Protein AF-A0A819WJD5-F1 (afdb_monomer)

Foldseek 3Di:
DPPVVPVCVQQVDDLVLVLLLQLLLLVLLLVQLQVLLVCCVVDPPVVSLVQLVVQLVVLVVVCVVDRHSVSSNVSSNSNSNSCNHVLLNVLLVLLVVDDLLCSLLVLLLVLLVVLQVQLVVLVVVVDPVSPLCNLLSVLQSVLLNVLSVVCSVVVPLLVSLLVLLVQLLVLLVQLLVCLPPDPVSNSVSSSSNSNSVSNSVSSVLSVLSSVDDDSNRNSNVSSNVVSVVSVCSSCVSVLPDPVCPPPPSVVSNVSSVVSVVVSVVSVVVSVVVVVVVVVVVVVVVVVVVVVVVVVVVVD

Mean predicted aligned error: 6.93 Å

Solvent-accessible surface area (backbone atoms only — not comparable to full-atom values): 14906 Å² total; per-residue (Å²): 126,82,71,63,83,51,65,36,73,76,66,69,54,49,74,68,57,52,35,48,31,55,18,31,22,27,50,24,17,41,70,27,7,45,63,45,29,55,42,64,78,83,38,59,65,72,57,50,55,50,54,36,52,52,50,42,51,52,48,59,60,52,60,78,72,58,86,49,69,69,55,46,41,50,51,26,26,50,45,12,40,42,51,22,21,51,64,36,32,49,53,43,49,48,59,68,78,36,58,75,84,54,26,39,46,55,49,19,52,56,51,30,51,56,36,44,49,52,29,52,51,18,55,75,68,66,42,74,68,38,49,68,47,26,64,28,26,53,43,16,28,55,41,21,43,51,52,26,45,52,22,54,76,70,70,41,43,49,60,49,28,45,52,22,33,49,45,17,19,53,20,21,43,47,28,41,68,28,63,86,75,35,71,65,61,23,49,55,25,44,27,45,21,38,19,12,48,50,21,20,50,45,39,48,55,34,47,53,55,62,76,38,73,59,75,65,58,28,34,47,50,43,10,47,56,56,19,62,60,27,53,59,60,38,49,44,54,74,74,66,41,80,87,45,65,91,65,55,41,66,60,26,45,53,49,17,50,52,32,56,62,53,40,54,61,44,52,50,53,35,54,54,50,54,52,52,53,53,54,51,51,51,54,51,51,54,50,50,53,51,54,49,55,54,53,64,73,74,110

Structure (mmCIF, N/CA/C/O backbone):
data_AF-A0A819WJD5-F1
#
_entry.id   AF-A0A819WJD5-F1
#
loop_
_atom_site.group_PDB
_atom_site.id
_atom_site.type_symbol
_atom_site.label_atom_id
_atom_site.label_alt_id
_atom_site.label_comp_id
_atom_site.label_asym_id
_atom_site.label_entity_id
_atom_site.label_seq_id
_atom_site.pdbx_PDB_ins_code
_atom_site.Cartn_x
_atom_site.Cartn_y
_atom_site.Cartn_z
_atom_site.occupancy
_atom_site.B_iso_or_equiv
_atom_site.auth_seq_id
_atom_site.auth_comp_id
_atom_site.auth_asym_id
_atom_site.auth_atom_id
_atom_site.pdbx_PDB_model_num
ATOM 1 N N . TYR A 1 1 ? 13.653 -9.953 -12.670 1.00 40.25 1 TYR A N 1
ATOM 2 C CA . TYR A 1 1 ? 13.338 -8.547 -12.965 1.00 40.25 1 TYR A CA 1
ATOM 3 C C . TYR A 1 1 ? 12.913 -8.444 -14.406 1.00 40.25 1 TYR A C 1
ATOM 5 O O . TYR A 1 1 ? 13.509 -9.100 -15.250 1.00 40.25 1 TYR A O 1
ATOM 13 N N . VAL A 1 2 ? 11.822 -7.732 -14.682 1.00 38.91 2 VAL A N 1
ATOM 14 C CA . VAL A 1 2 ? 11.383 -7.525 -16.062 1.00 38.91 2 VAL A CA 1
ATOM 15 C C . VAL A 1 2 ? 12.283 -6.466 -16.649 1.00 38.91 2 VAL A C 1
ATOM 17 O O . VAL A 1 2 ? 12.088 -5.279 -16.432 1.00 38.91 2 VAL A O 1
ATOM 20 N N . LYS A 1 3 ? 13.297 -6.926 -17.369 1.00 40.75 3 LYS A N 1
ATOM 21 C CA . LYS A 1 3 ? 13.944 -6.132 -18.395 1.00 40.75 3 LYS A CA 1
ATOM 22 C C . LYS A 1 3 ? 12.791 -5.634 -19.282 1.00 40.75 3 LYS A C 1
ATOM 24 O O . LYS A 1 3 ? 12.028 -6.458 -19.787 1.00 40.75 3 LYS A O 1
ATOM 29 N N . HIS A 1 4 ? 12.555 -4.324 -19.344 1.00 50.28 4 HIS A N 1
ATOM 30 C CA . HIS A 1 4 ? 11.515 -3.709 -20.176 1.00 50.28 4 HIS A CA 1
A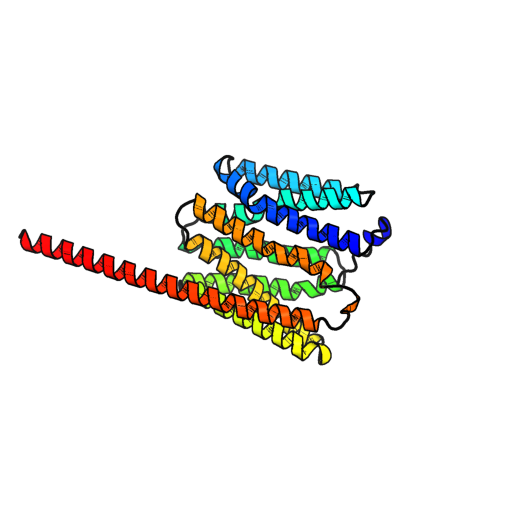TOM 31 C C . HIS A 1 4 ? 11.913 -3.852 -21.664 1.00 50.28 4 HIS A C 1
ATOM 33 O O . HIS A 1 4 ? 12.170 -2.873 -22.355 1.00 50.28 4 HIS A O 1
ATOM 39 N N . THR A 1 5 ? 12.012 -5.098 -22.141 1.00 49.16 5 THR A N 1
ATOM 40 C CA . THR A 1 5 ? 12.620 -5.590 -23.400 1.00 49.16 5 THR A CA 1
ATOM 41 C C . THR A 1 5 ? 11.818 -5.260 -24.656 1.00 49.16 5 THR A C 1
ATOM 43 O O . THR A 1 5 ? 11.874 -5.982 -25.638 1.00 49.16 5 THR A O 1
ATOM 46 N N . GLY A 1 6 ? 10.979 -4.231 -24.598 1.00 54.81 6 GLY A N 1
ATOM 47 C CA . GLY A 1 6 ? 10.255 -3.727 -25.763 1.00 54.81 6 GLY A CA 1
ATOM 48 C C . GLY A 1 6 ? 10.465 -2.229 -25.878 1.00 54.81 6 GLY A C 1
ATOM 49 O O . GLY A 1 6 ? 11.074 -1.751 -26.822 1.00 54.81 6 GLY A O 1
ATOM 50 N N . LEU A 1 7 ? 10.071 -1.487 -24.837 1.00 56.84 7 LEU A N 1
ATOM 51 C CA . LEU A 1 7 ? 10.166 -0.026 -24.830 1.00 56.84 7 LEU A CA 1
ATOM 52 C C . LEU A 1 7 ? 11.617 0.484 -24.886 1.00 56.84 7 LEU A C 1
ATOM 54 O O . LEU A 1 7 ? 11.889 1.460 -25.579 1.00 56.84 7 LEU A O 1
ATOM 58 N N . ASN A 1 8 ? 12.542 -0.167 -24.171 1.00 60.97 8 ASN A N 1
ATOM 59 C CA . ASN A 1 8 ? 13.941 0.268 -24.137 1.00 60.97 8 ASN A CA 1
ATOM 60 C C . ASN A 1 8 ? 14.660 -0.027 -25.463 1.00 60.97 8 ASN A C 1
ATOM 62 O O . ASN A 1 8 ? 15.521 0.754 -25.862 1.00 60.97 8 ASN A O 1
ATOM 66 N N . ASP A 1 9 ? 14.256 -1.092 -26.160 1.00 60.12 9 ASP A N 1
ATOM 67 C CA . ASP A 1 9 ? 14.809 -1.478 -27.459 1.00 60.12 9 ASP A CA 1
ATOM 68 C C . ASP A 1 9 ? 14.223 -0.619 -28.603 1.00 60.12 9 ASP A C 1
ATOM 70 O O . ASP A 1 9 ? 14.958 -0.229 -29.508 1.00 60.12 9 ASP A O 1
ATOM 74 N N . ASP A 1 10 ? 12.943 -0.228 -28.519 1.00 62.19 10 ASP A N 1
ATOM 75 C CA . ASP A 1 10 ? 12.265 0.616 -29.521 1.00 62.19 10 ASP A CA 1
ATOM 76 C C . ASP A 1 10 ? 12.646 2.108 -29.438 1.00 62.19 10 ASP A C 1
ATOM 78 O O . ASP A 1 10 ? 12.684 2.804 -30.454 1.00 62.19 10 ASP A O 1
ATOM 82 N N . LEU A 1 11 ? 12.911 2.629 -28.232 1.00 67.81 11 LEU A N 1
ATOM 83 C CA . LEU A 1 11 ? 13.234 4.048 -27.996 1.00 67.81 11 LEU A CA 1
ATOM 84 C C . LEU A 1 11 ? 14.719 4.304 -27.685 1.00 67.81 11 LEU A C 1
ATOM 86 O O . LEU A 1 11 ? 15.111 5.466 -27.566 1.00 67.81 11 LEU A O 1
ATOM 90 N N . GLY A 1 12 ? 15.542 3.259 -27.537 1.00 71.25 12 GLY A N 1
ATOM 91 C CA . GLY A 1 12 ? 16.961 3.383 -27.178 1.00 71.25 12 GLY A CA 1
ATOM 92 C C . GLY A 1 12 ? 17.194 4.000 -25.793 1.00 71.25 12 GLY A C 1
ATOM 93 O O . GLY A 1 12 ? 18.173 4.717 -25.591 1.00 71.25 12 GLY A O 1
ATOM 94 N N . VAL A 1 13 ? 16.271 3.772 -24.855 1.00 79.19 13 VAL A N 1
ATOM 95 C CA . VAL A 1 13 ? 16.265 4.393 -23.520 1.00 79.19 13 VAL A CA 1
ATOM 96 C C . VAL A 1 13 ? 17.344 3.758 -22.647 1.00 79.19 13 VAL A C 1
ATOM 98 O O . VAL A 1 13 ? 17.423 2.534 -22.521 1.00 79.19 13 VAL A O 1
ATOM 101 N N . SER A 1 14 ? 18.169 4.582 -22.003 1.00 83.19 14 SER A N 1
ATOM 102 C CA . SER A 1 14 ? 19.155 4.089 -21.041 1.00 83.19 14 SER A CA 1
ATOM 103 C C . SER A 1 14 ? 18.485 3.574 -19.762 1.00 83.19 14 SER A C 1
ATOM 105 O O . SER A 1 14 ? 17.446 4.071 -19.333 1.00 83.19 14 SER A O 1
ATOM 107 N N . VAL A 1 15 ? 19.128 2.627 -19.071 1.00 78.94 15 VAL A N 1
ATOM 108 C CA . VAL A 1 15 ? 18.650 2.109 -17.770 1.00 78.94 15 VAL A CA 1
ATOM 109 C C . VAL A 1 15 ? 18.423 3.240 -16.753 1.00 78.94 15 VAL A C 1
ATOM 111 O O . VAL A 1 15 ? 17.490 3.197 -15.955 1.00 78.94 15 VAL A O 1
ATOM 114 N N . ALA A 1 16 ? 19.252 4.287 -16.796 1.00 83.94 16 ALA A N 1
ATOM 115 C CA . ALA A 1 16 ? 19.096 5.451 -15.929 1.00 83.94 16 ALA A CA 1
ATOM 116 C C . ALA A 1 16 ? 17.812 6.237 -16.238 1.00 83.94 16 ALA A C 1
ATOM 118 O O . ALA A 1 16 ? 17.101 6.631 -15.314 1.00 83.94 16 ALA A O 1
ATOM 119 N N . GLU A 1 17 ? 17.505 6.462 -17.514 1.00 86.06 17 GLU A N 1
ATOM 120 C CA . GLU A 1 17 ? 16.293 7.166 -17.945 1.00 86.06 17 GLU A CA 1
ATOM 121 C C . GLU A 1 17 ? 15.026 6.365 -17.640 1.00 86.06 17 GLU A C 1
ATOM 123 O O . GLU A 1 17 ? 14.033 6.953 -17.212 1.00 86.06 17 GLU A O 1
ATOM 128 N N . ASP A 1 18 ? 15.066 5.039 -17.778 1.00 83.88 18 ASP A N 1
ATOM 129 C CA . ASP A 1 18 ? 13.956 4.153 -17.406 1.00 83.88 18 ASP A CA 1
ATOM 130 C C . ASP A 1 18 ? 13.697 4.185 -15.888 1.00 83.88 18 ASP A C 1
ATOM 132 O O . ASP A 1 18 ? 12.567 4.389 -15.435 1.00 83.88 18 ASP A O 1
ATOM 136 N N . ASN A 1 19 ? 14.761 4.131 -15.078 1.00 87.62 19 ASN A N 1
ATOM 137 C CA . ASN A 1 19 ? 14.661 4.298 -13.626 1.00 87.62 19 ASN A CA 1
ATOM 138 C C . ASN A 1 19 ? 14.030 5.648 -13.252 1.00 87.62 19 ASN A C 1
ATOM 140 O O . ASN A 1 19 ? 13.106 5.694 -12.437 1.00 87.62 19 ASN A O 1
ATOM 144 N N . TRP A 1 20 ? 14.457 6.744 -13.888 1.00 90.12 20 TRP A N 1
ATOM 145 C CA . TRP A 1 20 ? 13.837 8.060 -13.700 1.00 90.12 20 TRP A CA 1
ATOM 146 C C . TRP A 1 20 ? 12.372 8.093 -14.141 1.00 90.12 20 TRP A C 1
ATOM 148 O O . TRP A 1 20 ? 11.537 8.664 -13.436 1.00 90.12 20 TRP A O 1
ATOM 158 N N . ALA A 1 21 ? 12.033 7.463 -15.266 1.00 90.62 21 ALA A N 1
ATOM 159 C CA . ALA A 1 21 ? 10.666 7.372 -15.768 1.00 90.62 21 ALA A CA 1
ATOM 160 C C . ALA A 1 21 ? 9.739 6.667 -14.766 1.00 90.62 21 ALA A C 1
ATOM 162 O O . ALA A 1 21 ? 8.612 7.114 -14.542 1.00 90.62 21 ALA A O 1
ATOM 163 N N . VAL A 1 22 ? 10.205 5.597 -14.119 1.00 89.56 22 VAL A N 1
ATOM 164 C CA . VAL A 1 22 ? 9.470 4.918 -13.042 1.00 89.56 22 VAL A CA 1
ATOM 165 C C . VAL A 1 22 ? 9.346 5.824 -11.814 1.00 89.56 22 VAL A C 1
ATOM 167 O O . VAL A 1 22 ? 8.239 6.034 -11.310 1.00 89.56 22 VAL A O 1
ATOM 170 N N . SER A 1 23 ? 10.445 6.424 -11.357 1.00 92.75 23 SER A N 1
ATOM 171 C CA . SER A 1 23 ? 10.472 7.252 -10.146 1.00 92.75 23 SER A CA 1
ATOM 172 C C . SER A 1 23 ? 9.618 8.518 -10.240 1.00 92.75 23 SER A C 1
ATOM 174 O O . SER A 1 23 ? 9.016 8.924 -9.243 1.00 92.75 23 SER A O 1
ATOM 176 N N . LEU A 1 24 ? 9.497 9.122 -11.425 1.00 94.44 24 LEU A N 1
ATOM 177 C CA . LEU A 1 24 ? 8.674 10.317 -11.644 1.00 94.44 24 LEU A CA 1
ATOM 178 C C . LEU A 1 24 ? 7.179 10.075 -11.415 1.00 94.44 24 LEU A C 1
ATOM 18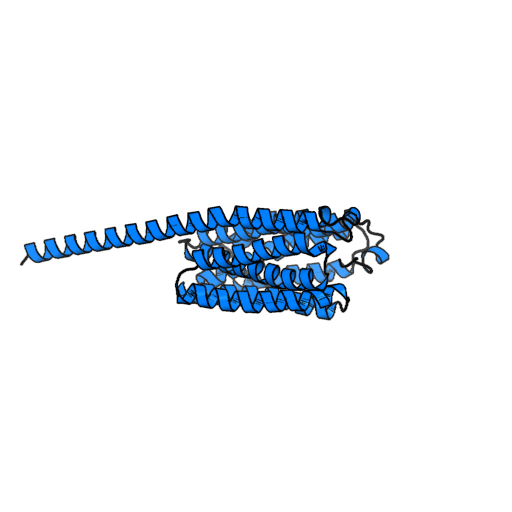0 O O . LEU A 1 24 ? 6.493 10.987 -10.949 1.00 94.44 24 LEU A O 1
ATOM 184 N N . VAL A 1 25 ? 6.675 8.862 -11.669 1.00 94.94 25 VAL A N 1
ATOM 185 C CA . VAL A 1 25 ? 5.281 8.500 -11.347 1.00 94.94 25 VAL A CA 1
ATOM 186 C C . VAL A 1 25 ? 5.056 8.613 -9.838 1.00 94.94 25 VAL A C 1
ATOM 188 O O . VAL A 1 25 ? 4.101 9.242 -9.383 1.00 94.94 25 VAL A O 1
ATOM 191 N N . TYR A 1 26 ? 5.966 8.046 -9.046 1.00 94.50 26 TYR A N 1
ATOM 192 C CA . TYR A 1 26 ? 5.885 8.063 -7.587 1.00 94.50 26 TYR A CA 1
ATOM 193 C C . TYR A 1 26 ? 6.102 9.462 -7.002 1.00 94.50 26 TYR A C 1
ATOM 195 O O . TYR A 1 26 ? 5.437 9.828 -6.033 1.00 94.50 26 TYR A O 1
ATOM 203 N N . LEU A 1 27 ? 6.979 10.266 -7.608 1.00 93.88 27 LEU A N 1
ATOM 204 C CA . LEU A 1 27 ? 7.199 11.654 -7.204 1.00 93.88 27 LEU A CA 1
ATOM 205 C C . LEU A 1 27 ? 5.966 12.526 -7.473 1.00 93.88 27 LEU A C 1
ATOM 207 O O . LEU A 1 27 ? 5.526 13.257 -6.585 1.00 93.88 27 LEU A O 1
ATOM 211 N N . GLY A 1 28 ? 5.373 12.413 -8.666 1.00 94.38 28 GLY A N 1
ATOM 212 C CA . GLY A 1 28 ? 4.114 13.085 -8.993 1.00 94.38 28 GLY A CA 1
ATOM 213 C C . GLY A 1 28 ? 3.006 12.676 -8.023 1.00 94.38 28 GLY A C 1
ATOM 214 O O . GLY A 1 28 ? 2.310 13.529 -7.474 1.00 94.38 28 GLY A O 1
ATOM 215 N N . TYR A 1 29 ? 2.910 11.383 -7.711 1.00 95.69 29 TYR A N 1
ATOM 216 C CA . TYR A 1 29 ? 1.964 10.895 -6.715 1.00 95.69 29 TYR A CA 1
ATOM 217 C C . TYR A 1 29 ? 2.190 11.545 -5.343 1.00 95.69 29 TYR A C 1
ATOM 219 O O . TYR A 1 29 ? 1.246 12.049 -4.738 1.00 95.69 29 TYR A O 1
ATOM 227 N N . LEU A 1 30 ? 3.428 11.544 -4.840 1.00 94.12 30 LEU A N 1
ATOM 228 C CA . LEU A 1 30 ? 3.778 12.084 -3.523 1.00 94.12 30 LEU A CA 1
ATOM 229 C C . LEU A 1 30 ? 3.366 13.557 -3.381 1.00 94.12 30 LEU A C 1
ATOM 231 O O . LEU A 1 30 ? 2.768 13.927 -2.370 1.00 94.12 30 LEU A O 1
ATOM 235 N N . ILE A 1 31 ? 3.648 14.374 -4.399 1.00 94.31 31 ILE A N 1
ATOM 236 C CA . ILE A 1 31 ? 3.332 15.811 -4.408 1.00 94.31 31 ILE A CA 1
ATOM 237 C C . ILE A 1 31 ? 1.816 16.030 -4.448 1.00 94.31 31 ILE A C 1
ATOM 239 O O . ILE A 1 31 ? 1.281 16.858 -3.707 1.00 94.31 31 ILE A O 1
ATOM 243 N N . PHE A 1 32 ? 1.108 15.277 -5.294 1.00 95.50 32 PHE A N 1
ATOM 244 C CA . PHE A 1 32 ? -0.300 15.540 -5.587 1.00 95.50 32 PHE A CA 1
ATOM 245 C C . PHE A 1 32 ? -1.298 14.734 -4.746 1.00 95.50 32 PHE A C 1
ATOM 247 O O . PHE A 1 32 ? -2.491 15.042 -4.776 1.00 95.50 32 PHE A O 1
ATOM 254 N N . ALA A 1 33 ? -0.852 13.769 -3.934 1.00 93.94 33 ALA A N 1
ATOM 255 C CA . ALA A 1 33 ? -1.737 12.939 -3.110 1.00 93.94 33 ALA A CA 1
ATOM 256 C C . ALA A 1 33 ? -2.609 13.783 -2.170 1.00 93.94 33 ALA A C 1
ATOM 258 O O . ALA A 1 33 ? -3.829 13.610 -2.116 1.00 93.94 33 ALA A O 1
ATOM 259 N N . ILE A 1 34 ? -1.999 14.732 -1.453 1.00 94.31 34 ILE A N 1
ATOM 260 C CA . ILE A 1 34 ? -2.700 15.626 -0.523 1.00 94.31 34 ILE A CA 1
ATOM 261 C C . ILE A 1 34 ? -3.645 16.584 -1.262 1.00 94.31 34 ILE A C 1
ATOM 263 O O . ILE A 1 34 ? -4.846 16.524 -0.982 1.00 94.31 34 ILE A O 1
ATOM 267 N N . PRO A 1 35 ? -3.181 17.444 -2.194 1.00 94.31 35 PRO A N 1
ATOM 268 C CA . PRO A 1 35 ? -4.063 18.414 -2.842 1.00 94.31 35 PRO A CA 1
ATOM 269 C C . PRO A 1 35 ? -5.188 17.736 -3.629 1.00 94.31 35 PRO A C 1
ATOM 271 O O . PRO A 1 35 ? -6.338 18.162 -3.529 1.00 94.31 35 PRO A O 1
ATOM 274 N N . SER A 1 36 ? -4.905 16.631 -4.327 1.00 93.44 36 SER A N 1
ATOM 275 C CA . SER A 1 36 ? -5.929 15.909 -5.081 1.00 93.44 36 SER A CA 1
ATOM 276 C C . SER A 1 36 ? -6.991 15.298 -4.164 1.00 93.44 36 SER A C 1
ATOM 278 O O . SER A 1 36 ? -8.181 15.419 -4.442 1.00 93.44 36 SER A O 1
ATOM 280 N N . THR A 1 37 ? -6.613 14.720 -3.018 1.00 92.31 37 THR A N 1
ATOM 281 C CA . THR A 1 37 ? -7.598 14.177 -2.057 1.00 92.31 37 THR A CA 1
ATOM 282 C C . THR A 1 37 ? -8.417 15.280 -1.383 1.00 92.31 37 THR A C 1
ATOM 284 O O . THR A 1 37 ? -9.574 15.071 -1.025 1.00 92.31 37 THR A O 1
ATOM 287 N N . LEU A 1 38 ? -7.846 16.472 -1.190 1.00 91.25 38 LEU A N 1
ATOM 288 C CA . LEU A 1 38 ? -8.571 17.621 -0.641 1.00 91.25 38 LEU A CA 1
ATOM 289 C C . LEU A 1 38 ? -9.652 18.149 -1.586 1.00 91.25 38 LEU A C 1
ATOM 291 O O . LEU A 1 38 ? -10.668 18.657 -1.109 1.00 91.25 38 LEU A O 1
ATOM 295 N N . LEU A 1 39 ? -9.465 17.984 -2.895 1.00 91.94 39 LEU A N 1
ATOM 296 C CA . LEU A 1 39 ? -10.411 18.425 -3.916 1.00 91.94 39 LEU A CA 1
ATOM 297 C C . LEU A 1 39 ? -11.788 17.748 -3.792 1.00 91.94 39 LEU A C 1
ATOM 299 O O . LEU A 1 39 ? -12.796 18.378 -4.101 1.00 91.94 39 LEU A O 1
ATOM 303 N N . LEU A 1 40 ? -11.860 16.539 -3.216 1.00 88.75 40 LEU A N 1
ATOM 304 C CA . LEU A 1 40 ? -13.115 15.837 -2.877 1.00 88.75 40 LEU A CA 1
ATOM 305 C C . LEU A 1 40 ? -14.051 16.611 -1.932 1.00 88.75 40 LEU A C 1
ATOM 307 O O . LEU A 1 40 ? -15.157 16.161 -1.642 1.00 88.75 40 LEU A O 1
ATOM 311 N N . ARG A 1 41 ? -13.601 17.739 -1.379 1.00 86.81 41 ARG A N 1
ATOM 312 C CA . ARG A 1 41 ? -14.436 18.636 -0.571 1.00 86.81 41 ARG A CA 1
ATOM 313 C C . ARG A 1 41 ? -15.183 19.669 -1.399 1.00 86.81 41 ARG A C 1
ATOM 315 O O . ARG A 1 41 ? -16.202 20.160 -0.934 1.00 86.81 41 ARG A O 1
ATOM 322 N N . TYR A 1 42 ? -14.631 20.024 -2.552 1.00 88.81 42 TYR A N 1
ATOM 323 C CA . TYR A 1 42 ? -15.128 21.100 -3.405 1.00 88.81 42 TYR A CA 1
ATOM 324 C C . TYR A 1 42 ? -15.840 20.567 -4.645 1.00 88.81 42 TYR A C 1
ATOM 326 O O . TYR A 1 42 ? -16.627 21.286 -5.247 1.00 88.81 42 TYR A O 1
ATOM 334 N N . VAL A 1 43 ? -15.556 19.322 -5.028 1.00 91.88 43 VAL A N 1
ATOM 335 C CA . VAL A 1 43 ? -16.099 18.681 -6.224 1.00 91.88 43 VAL A CA 1
ATOM 336 C C . VAL A 1 43 ? -16.917 17.466 -5.815 1.00 91.88 43 VAL A C 1
ATOM 338 O O . VAL A 1 43 ? -16.486 16.673 -4.973 1.00 91.88 43 VAL A O 1
ATOM 341 N N . ASP A 1 44 ? -18.079 17.302 -6.443 1.00 91.38 44 ASP A N 1
ATOM 342 C CA . ASP A 1 44 ? -18.914 16.124 -6.248 1.00 91.38 44 ASP A CA 1
ATOM 343 C C . ASP A 1 44 ? -18.147 14.843 -6.560 1.00 91.38 44 ASP A C 1
ATOM 345 O O . ASP A 1 44 ? -17.417 14.740 -7.547 1.00 91.38 44 ASP A O 1
ATOM 349 N N . THR A 1 45 ? -18.355 13.825 -5.728 1.00 90.25 45 THR A N 1
ATOM 350 C CA . THR A 1 45 ? -17.614 12.561 -5.801 1.00 90.25 45 THR A CA 1
ATOM 351 C C . THR A 1 45 ? -17.724 11.890 -7.174 1.00 90.25 45 THR A C 1
ATOM 353 O O . THR A 1 45 ? -16.727 11.388 -7.693 1.00 90.25 45 THR A O 1
ATOM 356 N N . ASN A 1 46 ? -18.913 11.918 -7.784 1.00 90.06 46 ASN A N 1
ATOM 357 C CA . ASN A 1 46 ? -19.152 11.312 -9.095 1.00 90.06 46 ASN A CA 1
ATOM 358 C C . ASN A 1 46 ? -18.320 11.995 -10.189 1.00 90.06 46 ASN A C 1
ATOM 360 O O . ASN A 1 46 ? -17.714 11.320 -11.019 1.00 90.06 46 ASN A O 1
ATOM 364 N N . ILE A 1 47 ? -18.245 13.328 -10.159 1.00 93.06 47 ILE A N 1
ATOM 365 C CA . ILE A 1 47 ? -17.466 14.116 -11.119 1.00 93.06 47 ILE A CA 1
ATOM 366 C C . ILE A 1 47 ? -15.976 13.908 -10.860 1.00 93.06 47 ILE A C 1
ATOM 368 O O . ILE A 1 47 ? -15.226 13.626 -11.789 1.00 93.06 47 ILE A O 1
ATOM 372 N N . TYR A 1 48 ? -15.555 13.975 -9.597 1.00 94.06 48 TYR A N 1
ATOM 373 C CA . TYR A 1 48 ? -14.161 13.820 -9.196 1.00 94.06 48 TYR A CA 1
ATOM 374 C C . TYR A 1 48 ? -13.543 12.514 -9.711 1.00 94.06 48 TYR A C 1
ATOM 376 O O . TYR A 1 48 ? -12.520 12.544 -10.397 1.00 94.06 48 TYR A O 1
ATOM 384 N N . PHE A 1 49 ? -14.172 11.367 -9.430 1.00 94.00 49 PHE A N 1
ATOM 385 C CA . PHE A 1 49 ? -13.633 10.084 -9.888 1.00 94.00 49 PHE A CA 1
ATOM 386 C C . PHE A 1 49 ? -13.716 9.935 -11.406 1.00 94.00 49 PHE A C 1
ATOM 388 O O . PHE A 1 49 ? -12.780 9.408 -12.000 1.00 94.00 49 PHE A O 1
ATOM 395 N N . SER A 1 50 ? -14.770 10.450 -12.045 1.00 94.06 50 SER A N 1
ATOM 396 C CA . SER A 1 50 ? -14.891 10.414 -13.507 1.00 94.06 50 SER A CA 1
ATOM 397 C C . SER A 1 50 ? -13.764 11.193 -14.187 1.00 94.06 50 SER A C 1
ATOM 399 O O . SER A 1 50 ? -13.120 10.672 -15.094 1.00 94.06 50 SER A O 1
ATOM 401 N N . VAL A 1 51 ? -13.465 12.406 -13.711 1.00 94.25 51 VAL A N 1
ATOM 402 C CA . VAL A 1 51 ? -12.379 13.243 -14.247 1.00 94.25 51 VAL A CA 1
ATOM 403 C C . VAL A 1 51 ? -11.025 12.562 -14.067 1.00 94.25 51 VAL A C 1
ATOM 405 O O . VAL A 1 51 ? -10.244 12.512 -15.014 1.00 94.25 51 VAL A O 1
ATOM 408 N N . ILE A 1 52 ? -10.753 11.988 -12.891 1.00 94.12 52 ILE A N 1
ATOM 409 C CA . ILE A 1 52 ? -9.497 11.266 -12.646 1.00 94.12 52 ILE A CA 1
ATOM 410 C C . ILE A 1 52 ? -9.364 10.046 -13.562 1.00 94.12 52 ILE A C 1
ATOM 412 O O . ILE A 1 52 ? -8.298 9.838 -14.136 1.00 94.12 52 ILE A O 1
ATOM 416 N N . MET A 1 53 ? -10.422 9.249 -13.728 1.00 94.00 53 MET A N 1
ATOM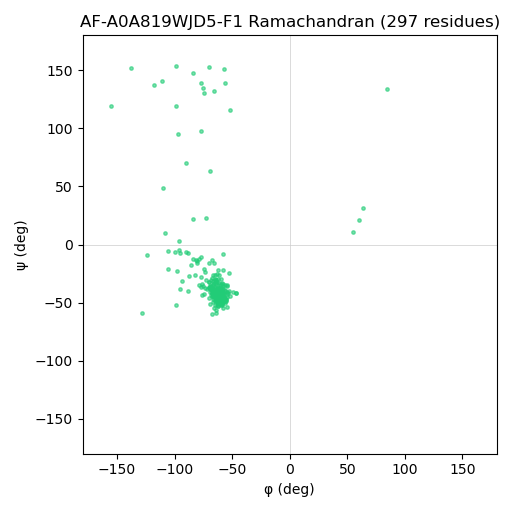 417 C CA . MET A 1 53 ? -10.387 8.065 -14.594 1.00 94.00 53 MET A CA 1
ATOM 418 C C . MET A 1 53 ? -10.206 8.434 -16.069 1.00 94.00 53 MET A C 1
ATOM 420 O O . MET A 1 53 ? -9.411 7.798 -16.758 1.00 94.00 53 MET A O 1
ATOM 424 N N . LEU A 1 54 ? -10.879 9.486 -16.546 1.00 95.25 54 LEU A N 1
ATOM 425 C CA . LEU A 1 54 ? -10.704 9.986 -17.913 1.00 95.25 54 LEU A CA 1
ATOM 426 C C . LEU A 1 54 ? -9.289 10.526 -18.140 1.00 95.25 54 LEU A C 1
ATOM 428 O O . LEU A 1 54 ? -8.666 10.195 -19.146 1.00 95.25 54 LEU A O 1
ATOM 432 N N . ALA A 1 55 ? -8.755 11.307 -17.197 1.00 94.88 55 ALA A N 1
ATOM 433 C CA . ALA A 1 55 ? -7.399 11.840 -17.284 1.00 94.88 55 ALA A CA 1
ATOM 434 C C . ALA A 1 55 ? -6.344 10.722 -17.259 1.00 94.88 55 ALA A C 1
ATOM 436 O O . ALA A 1 55 ? -5.418 10.729 -18.070 1.00 94.88 55 ALA A O 1
ATOM 437 N N . TRP A 1 56 ? -6.514 9.726 -16.383 1.00 94.50 56 TRP A N 1
ATOM 438 C CA . TRP A 1 56 ? -5.648 8.548 -16.334 1.00 94.50 56 TRP A CA 1
ATOM 439 C C . TRP A 1 56 ? -5.685 7.771 -17.656 1.00 94.50 56 TRP A C 1
ATOM 441 O O . TRP A 1 56 ? -4.635 7.461 -18.219 1.00 94.50 56 TRP A O 1
ATOM 451 N N . GLY A 1 57 ? -6.879 7.501 -18.192 1.00 94.25 57 GLY A N 1
ATOM 452 C CA . GLY A 1 57 ? -7.057 6.829 -19.480 1.00 94.25 57 GLY A CA 1
ATOM 453 C C . GLY A 1 57 ? -6.396 7.583 -20.636 1.00 94.25 57 GLY A C 1
ATOM 454 O O . GLY A 1 57 ? -5.637 6.988 -21.401 1.00 94.25 57 GLY A O 1
ATOM 455 N N . LEU A 1 58 ? -6.609 8.899 -20.720 1.00 95.69 58 LEU A N 1
ATOM 456 C CA . LEU A 1 58 ? -6.033 9.746 -21.765 1.00 95.69 58 LEU A CA 1
ATOM 457 C C . LEU A 1 58 ? -4.500 9.741 -21.734 1.00 95.69 58 LEU A C 1
ATOM 459 O O . LEU A 1 58 ? -3.863 9.656 -22.786 1.00 95.69 58 LEU A O 1
ATOM 463 N N . ILE A 1 59 ? -3.900 9.789 -20.542 1.00 95.44 59 ILE A N 1
ATOM 464 C CA . ILE A 1 59 ? -2.441 9.733 -20.395 1.00 95.44 59 ILE A CA 1
ATOM 465 C C . ILE A 1 59 ? -1.900 8.367 -20.821 1.00 95.44 59 ILE A C 1
ATOM 467 O O . ILE A 1 59 ? -0.915 8.331 -21.553 1.00 95.44 59 ILE A O 1
ATOM 471 N N . ASN A 1 60 ? -2.546 7.255 -20.446 1.00 91.44 60 ASN A N 1
ATOM 472 C CA . ASN A 1 60 ? -2.120 5.921 -20.897 1.00 91.44 60 ASN A CA 1
ATOM 473 C C . ASN A 1 60 ? -2.178 5.786 -22.424 1.00 91.44 60 ASN A C 1
ATOM 475 O O . ASN A 1 60 ? -1.237 5.278 -23.024 1.00 91.44 60 ASN A O 1
ATOM 479 N N . VAL A 1 61 ? -3.245 6.277 -23.063 1.00 93.88 61 VAL A N 1
ATOM 480 C CA . VAL A 1 61 ? -3.349 6.282 -24.533 1.00 93.88 61 VAL A CA 1
ATOM 481 C C . VAL A 1 6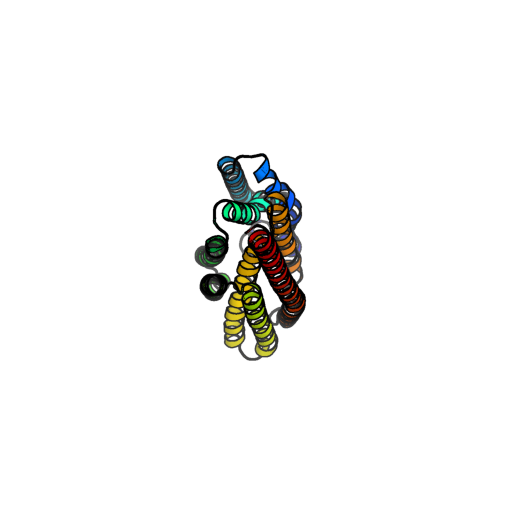1 ? -2.240 7.138 -25.148 1.00 93.88 61 VAL A C 1
ATOM 483 O O . VAL A 1 61 ? -1.595 6.721 -26.107 1.00 93.88 61 VAL A O 1
ATOM 486 N N . SER A 1 62 ? -1.959 8.301 -24.558 1.00 92.69 62 SER A N 1
ATOM 487 C CA . SER A 1 62 ? -0.896 9.205 -25.014 1.00 92.69 62 SER A CA 1
ATOM 488 C C . SER A 1 62 ? 0.500 8.578 -24.926 1.00 92.69 62 SER A C 1
ATOM 490 O O . SER A 1 62 ? 1.356 8.890 -25.753 1.00 92.69 62 SER A O 1
ATOM 492 N N . MET A 1 63 ? 0.737 7.663 -23.976 1.00 87.75 63 MET A N 1
ATOM 493 C CA . MET A 1 63 ? 2.016 6.949 -23.871 1.00 87.75 63 MET A CA 1
ATOM 494 C C . MET A 1 63 ? 2.319 6.075 -25.094 1.00 87.75 63 MET A C 1
ATOM 496 O O . MET A 1 63 ? 3.488 5.873 -25.408 1.00 87.75 63 MET A O 1
ATOM 500 N N . GLY A 1 64 ? 1.301 5.619 -25.831 1.00 86.75 64 GLY A N 1
ATOM 501 C CA . GLY A 1 64 ? 1.494 4.855 -27.070 1.00 86.75 64 GLY A CA 1
ATOM 502 C C . GLY A 1 64 ? 2.102 5.661 -28.226 1.00 86.75 64 GLY A C 1
ATOM 503 O O . GLY A 1 64 ? 2.542 5.075 -29.208 1.00 86.75 64 GLY A O 1
ATOM 504 N N . PHE A 1 65 ? 2.151 6.993 -28.121 1.00 89.25 65 PHE A N 1
ATOM 505 C CA . PHE A 1 65 ? 2.656 7.887 -29.171 1.00 89.25 65 PHE A CA 1
ATOM 506 C C . PHE A 1 65 ? 4.012 8.523 -28.837 1.00 89.25 65 PHE A C 1
ATOM 508 O O . PHE A 1 65 ? 4.450 9.443 -29.532 1.00 89.25 65 PHE A O 1
ATOM 515 N N . ILE A 1 66 ? 4.672 8.066 -27.771 1.00 89.25 66 ILE A N 1
ATOM 516 C CA . ILE A 1 66 ? 5.971 8.587 -27.340 1.00 89.25 66 ILE A CA 1
ATOM 517 C C . ILE A 1 66 ? 7.038 8.259 -28.385 1.00 89.25 66 ILE A C 1
ATOM 519 O O . ILE A 1 66 ? 7.168 7.117 -28.814 1.00 89.25 66 ILE A O 1
ATOM 523 N N . LYS A 1 67 ? 7.837 9.265 -28.754 1.00 86.94 67 LYS A N 1
ATOM 524 C CA . LYS A 1 67 ? 8.989 9.109 -29.661 1.00 86.94 67 LYS A CA 1
ATOM 525 C C . LYS A 1 67 ? 10.304 9.602 -29.064 1.00 86.94 67 LYS A C 1
ATOM 527 O O . LYS A 1 67 ? 11.351 9.414 -29.672 1.00 86.94 67 LYS A O 1
ATOM 532 N N . THR A 1 68 ? 10.263 10.276 -27.914 1.00 88.94 68 THR A N 1
ATOM 533 C CA . THR A 1 68 ? 11.450 10.864 -27.282 1.00 88.94 68 THR A CA 1
ATOM 534 C C . THR A 1 68 ? 11.458 10.648 -25.770 1.00 88.94 68 THR A C 1
ATOM 536 O O . THR A 1 68 ? 10.407 10.580 -25.128 1.00 88.94 68 THR A O 1
ATOM 539 N N . VAL A 1 69 ? 12.653 10.594 -25.175 1.00 87.31 69 VAL A N 1
ATOM 540 C CA . VAL A 1 69 ? 12.821 10.437 -23.719 1.00 87.31 69 VAL A CA 1
ATOM 541 C C . VAL A 1 69 ? 12.147 11.566 -22.920 1.00 87.31 69 VAL A C 1
ATOM 543 O O . VAL A 1 69 ? 11.431 11.261 -21.966 1.00 87.31 69 VAL A O 1
ATOM 546 N N . PRO A 1 70 ? 12.251 12.861 -23.291 1.00 90.88 70 PRO A N 1
ATOM 547 C CA . PRO A 1 70 ? 11.551 13.916 -22.556 1.00 90.88 70 PRO A CA 1
ATOM 548 C C . PRO A 1 70 ? 10.024 13.752 -22.555 1.00 90.88 70 PRO A C 1
ATOM 550 O O . PRO A 1 70 ? 9.381 14.046 -21.548 1.00 90.88 70 PRO A O 1
ATOM 553 N N . GLN A 1 71 ? 9.437 13.243 -23.648 1.00 91.06 71 GLN A N 1
ATOM 554 C CA . GLN A 1 71 ? 8.003 12.930 -23.705 1.00 91.06 71 GLN A CA 1
ATOM 555 C C . GLN A 1 71 ? 7.637 11.806 -22.729 1.00 91.06 71 GLN A C 1
ATOM 557 O O . GLN A 1 71 ? 6.623 11.910 -22.037 1.00 91.06 71 GLN A O 1
ATOM 562 N N . LEU A 1 72 ? 8.478 10.770 -22.627 1.00 90.25 72 LEU A N 1
ATOM 563 C CA . LEU A 1 72 ? 8.308 9.686 -21.658 1.00 90.25 72 LEU A CA 1
ATOM 564 C C . LEU A 1 72 ? 8.321 10.211 -20.220 1.00 90.25 72 LEU A C 1
ATOM 566 O O . LEU A 1 72 ? 7.389 9.943 -19.462 1.00 90.25 72 LEU A O 1
ATOM 570 N N . LEU A 1 73 ? 9.341 10.990 -19.854 1.00 92.56 73 LEU A N 1
ATOM 571 C CA . LEU A 1 73 ? 9.483 11.533 -18.500 1.00 92.56 73 LEU A CA 1
ATOM 572 C C . LEU A 1 73 ? 8.309 12.456 -18.134 1.00 92.56 73 LEU A C 1
ATOM 574 O O . LEU A 1 73 ? 7.737 12.327 -17.049 1.00 92.56 73 LEU A O 1
ATOM 578 N N . ALA A 1 74 ? 7.897 13.335 -19.054 1.00 94.50 74 ALA A N 1
ATOM 579 C CA . ALA A 1 74 ? 6.765 14.235 -18.844 1.00 94.50 74 ALA A CA 1
ATOM 580 C C . ALA A 1 74 ? 5.449 13.467 -18.635 1.00 94.50 74 ALA A C 1
ATOM 582 O O . ALA A 1 74 ? 4.732 13.720 -17.664 1.00 94.50 74 ALA A O 1
ATOM 583 N N . LEU A 1 75 ? 5.140 12.490 -19.496 1.00 94.62 75 LEU A N 1
ATOM 584 C CA . LEU A 1 75 ? 3.911 11.699 -19.379 1.00 94.62 75 LEU A CA 1
ATOM 585 C C . LEU A 1 75 ? 3.899 10.815 -18.129 1.00 94.62 75 LEU A C 1
ATOM 587 O O . LEU A 1 75 ? 2.844 10.638 -17.524 1.00 94.62 75 LEU A O 1
ATOM 591 N N . ARG A 1 76 ? 5.050 10.298 -17.689 1.00 94.50 76 ARG A N 1
ATOM 592 C CA . ARG A 1 76 ? 5.167 9.532 -16.437 1.00 94.50 76 ARG A CA 1
ATOM 593 C C . ARG A 1 76 ? 4.915 10.396 -15.205 1.00 94.50 76 ARG A C 1
ATOM 595 O O . ARG A 1 76 ? 4.197 9.974 -14.300 1.00 94.50 76 ARG A O 1
ATOM 602 N N . PHE A 1 77 ? 5.426 11.623 -15.185 1.00 95.62 77 PHE A N 1
ATOM 603 C CA . PHE A 1 77 ? 5.113 12.568 -14.113 1.00 95.62 77 PHE A CA 1
ATOM 604 C C . PHE A 1 77 ? 3.620 12.935 -14.087 1.00 95.62 77 PHE A C 1
ATOM 606 O O . PHE A 1 77 ? 2.987 12.897 -13.029 1.00 95.62 77 PHE A O 1
ATOM 613 N N . LEU A 1 78 ? 3.031 13.225 -15.253 1.00 95.38 78 LEU A N 1
ATOM 614 C CA . LEU A 1 78 ? 1.596 13.514 -15.384 1.00 95.38 78 LEU A CA 1
ATOM 615 C C . LEU A 1 78 ? 0.724 12.318 -14.983 1.00 95.38 78 LEU A C 1
ATOM 617 O O . LEU A 1 78 ? -0.327 12.494 -14.361 1.00 95.38 78 LEU A O 1
ATOM 621 N N . LEU A 1 79 ? 1.166 11.096 -15.282 1.00 95.06 79 LEU A N 1
ATOM 622 C CA . LEU A 1 79 ? 0.510 9.880 -14.813 1.00 95.06 79 LEU A CA 1
ATOM 623 C C . LEU A 1 79 ? 0.475 9.849 -13.282 1.00 95.06 79 LEU A C 1
ATOM 625 O O . LEU A 1 79 ? -0.589 9.665 -12.700 1.00 95.06 79 LEU A O 1
ATOM 629 N N . GLY A 1 80 ? 1.612 10.104 -12.629 1.00 93.94 80 GLY A N 1
ATOM 630 C CA . GLY A 1 80 ? 1.701 10.202 -11.172 1.00 93.94 80 GLY A CA 1
ATOM 631 C C . GLY A 1 80 ? 0.749 11.242 -10.582 1.00 93.94 80 GLY A C 1
ATOM 632 O O . GLY A 1 80 ? 0.027 10.954 -9.630 1.00 93.94 80 GLY A O 1
ATOM 633 N N . MET A 1 81 ? 0.704 12.432 -11.184 1.00 93.94 81 MET A N 1
ATOM 634 C CA . MET A 1 81 ? -0.185 13.528 -10.788 1.00 93.94 81 MET A CA 1
ATOM 635 C C . MET A 1 81 ? -1.668 13.143 -10.881 1.00 93.94 81 MET A C 1
ATOM 637 O O . MET A 1 81 ? -2.435 13.402 -9.952 1.00 93.94 81 MET A O 1
ATOM 641 N N . THR A 1 82 ? -2.081 12.527 -11.989 1.00 91.81 82 THR A N 1
ATOM 642 C CA . THR A 1 82 ? -3.495 12.211 -12.245 1.00 91.81 82 THR A CA 1
ATOM 643 C C . THR A 1 82 ? -4.013 11.085 -11.364 1.00 91.81 82 THR A C 1
ATOM 645 O O . THR A 1 82 ? -5.124 11.180 -10.847 1.00 91.81 82 THR A O 1
ATOM 648 N N . ILE A 1 83 ? -3.206 10.056 -11.105 1.00 91.31 83 ILE A N 1
ATOM 649 C CA . ILE A 1 83 ? -3.629 8.922 -10.270 1.00 91.31 83 ILE A CA 1
ATOM 650 C C . ILE A 1 83 ? -3.523 9.203 -8.762 1.00 91.31 83 ILE A C 1
ATOM 652 O O . ILE A 1 83 ? -4.098 8.459 -7.964 1.00 91.31 83 ILE A O 1
ATOM 656 N N . ALA A 1 84 ? -2.828 10.276 -8.356 1.00 92.69 84 ALA A N 1
ATOM 657 C CA . ALA A 1 84 ? -2.491 10.573 -6.959 1.00 92.69 84 ALA A CA 1
ATOM 658 C C . ALA A 1 84 ? -3.701 10.612 -6.013 1.00 92.69 84 ALA A C 1
ATOM 660 O O . ALA A 1 84 ? -3.612 10.214 -4.851 1.00 92.69 84 ALA A O 1
ATOM 661 N N . GLY A 1 85 ? -4.837 11.108 -6.509 1.00 90.56 85 GLY A N 1
ATOM 662 C CA . GLY A 1 85 ? -6.067 11.263 -5.736 1.00 90.56 85 GLY A CA 1
ATOM 663 C C . GLY A 1 85 ? -6.948 10.022 -5.681 1.00 90.56 85 GLY A C 1
ATOM 664 O O . GLY A 1 85 ? -7.795 9.924 -4.796 1.00 90.56 85 GLY A O 1
ATOM 665 N N . PHE A 1 86 ? -6.760 9.056 -6.585 1.00 93.44 86 PHE A N 1
ATOM 666 C CA . PHE A 1 86 ? -7.694 7.941 -6.731 1.00 93.44 86 PHE A CA 1
ATOM 667 C C . PHE A 1 86 ? -7.741 7.072 -5.475 1.00 93.44 86 PHE A C 1
ATOM 669 O O . PHE A 1 86 ? -8.788 6.939 -4.843 1.00 93.44 86 PHE A O 1
ATOM 676 N N . PHE A 1 87 ? -6.598 6.513 -5.075 1.00 91.69 87 PHE A N 1
ATOM 677 C CA . PHE A 1 87 ? -6.530 5.618 -3.925 1.00 91.69 87 PHE A CA 1
ATOM 678 C C . PHE A 1 87 ? -6.901 6.317 -2.600 1.00 91.69 87 PHE A C 1
ATOM 680 O O . PHE A 1 87 ? -7.848 5.873 -1.946 1.00 91.69 87 PHE A O 1
ATOM 687 N N . PRO A 1 88 ? -6.248 7.423 -2.182 1.00 92.94 88 PRO A N 1
ATOM 688 C CA . PRO A 1 88 ? -6.595 8.105 -0.934 1.00 92.94 88 PRO A CA 1
ATOM 689 C C . PRO A 1 88 ? -8.003 8.710 -0.968 1.00 92.94 88 PRO A C 1
ATOM 691 O O . PRO A 1 88 ? -8.681 8.739 0.066 1.00 92.94 88 PRO A O 1
ATOM 694 N N . GLY A 1 89 ? -8.474 9.129 -2.144 1.00 92.81 89 GLY A N 1
ATOM 695 C CA . GLY A 1 89 ? -9.835 9.593 -2.362 1.00 92.81 89 GLY A CA 1
ATOM 696 C C . GLY A 1 89 ? -10.869 8.493 -2.155 1.00 92.81 89 GLY A C 1
ATOM 697 O O . GLY A 1 89 ? -11.826 8.697 -1.411 1.00 92.81 89 GLY A O 1
ATOM 698 N N . MET A 1 90 ? -10.644 7.298 -2.708 1.00 92.56 90 MET A N 1
ATOM 699 C CA . MET A 1 90 ? -11.515 6.134 -2.507 1.00 92.56 90 MET A CA 1
ATOM 700 C C . MET A 1 90 ? -11.573 5.709 -1.042 1.00 92.56 90 MET A C 1
ATOM 702 O O . MET A 1 90 ? -12.660 5.514 -0.501 1.00 92.56 90 MET A O 1
ATOM 706 N N . ILE A 1 91 ? -10.434 5.633 -0.351 1.00 91.94 91 ILE A N 1
ATOM 707 C CA . ILE A 1 91 ? -10.411 5.321 1.086 1.00 91.94 91 ILE A CA 1
ATOM 708 C C . ILE A 1 91 ? -11.189 6.368 1.889 1.00 91.94 91 ILE A C 1
ATOM 710 O O . ILE A 1 91 ? -11.972 6.029 2.782 1.00 91.94 91 ILE A O 1
ATOM 714 N N . THR A 1 92 ? -10.996 7.644 1.565 1.00 91.00 92 THR A N 1
ATOM 715 C CA . THR A 1 92 ? -11.694 8.764 2.200 1.00 91.00 92 THR A CA 1
ATOM 716 C C . THR A 1 92 ? -13.201 8.699 1.960 1.00 91.00 92 THR A C 1
ATOM 718 O O . THR A 1 92 ? -13.967 8.882 2.907 1.00 91.00 92 THR A O 1
ATOM 721 N N . TYR A 1 93 ? -13.621 8.389 0.734 1.00 91.12 93 TYR A N 1
ATOM 722 C CA . TYR A 1 93 ? -15.017 8.224 0.336 1.00 91.12 93 TYR A CA 1
ATOM 723 C C . TYR A 1 93 ? -15.677 7.027 1.035 1.00 91.12 93 TYR A C 1
ATOM 725 O O . TYR A 1 93 ? -16.675 7.196 1.734 1.00 91.12 93 TYR A O 1
ATOM 733 N N . LEU A 1 94 ? -15.066 5.838 0.979 1.00 91.06 94 LEU A N 1
ATOM 734 C CA . LEU A 1 94 ? -15.550 4.640 1.680 1.00 91.06 94 LEU A CA 1
ATOM 735 C C . LEU A 1 94 ? -15.657 4.875 3.191 1.00 91.06 94 LEU A C 1
ATOM 737 O O . LEU A 1 94 ? -16.586 4.407 3.851 1.00 91.06 94 LEU A O 1
ATOM 741 N N . SER A 1 95 ? -14.737 5.659 3.749 1.00 87.25 95 SER A N 1
ATOM 742 C CA . SER A 1 95 ? -14.776 6.035 5.160 1.00 87.25 95 SER A CA 1
ATOM 743 C C . SER A 1 95 ? -15.910 6.994 5.524 1.00 87.25 95 SER A C 1
ATOM 745 O O . SER A 1 95 ? -16.181 7.180 6.711 1.00 87.25 95 SER A O 1
ATOM 747 N N . GLN A 1 96 ? -16.531 7.650 4.549 1.00 85.44 96 GLN A N 1
ATOM 748 C CA . GLN A 1 96 ? -17.685 8.528 4.746 1.00 85.44 96 GLN A CA 1
ATOM 749 C C . GLN A 1 96 ? -18.999 7.783 4.507 1.00 85.44 96 GLN A C 1
ATOM 751 O O . GLN A 1 96 ? -19.941 7.989 5.264 1.00 85.44 96 GLN A O 1
ATOM 756 N N . CYS A 1 97 ? -19.042 6.891 3.516 1.00 87.62 97 CYS A N 1
ATOM 757 C CA . CYS A 1 97 ? -20.246 6.141 3.158 1.00 87.62 97 CYS A CA 1
ATOM 758 C C . CYS A 1 97 ? -20.558 4.984 4.111 1.00 87.62 97 CYS A C 1
ATOM 760 O O . CYS A 1 97 ? -21.721 4.616 4.250 1.00 87.62 97 CYS A O 1
ATOM 762 N N . TYR A 1 98 ? -19.543 4.403 4.767 1.00 88.31 98 TYR A N 1
ATOM 763 C CA . TYR A 1 98 ? -19.731 3.209 5.592 1.00 88.31 98 TYR A CA 1
ATOM 764 C C . TYR A 1 98 ? -19.559 3.450 7.104 1.00 88.31 98 TYR A C 1
ATOM 766 O O . TYR A 1 98 ? -18.608 4.129 7.542 1.00 88.31 98 TYR A O 1
ATOM 774 N N . PRO A 1 99 ? -20.415 2.811 7.934 1.00 84.94 99 PRO A N 1
ATOM 775 C CA . PRO A 1 99 ? -20.242 2.760 9.381 1.00 84.94 99 PRO A CA 1
ATOM 776 C C . PRO A 1 99 ? -18.890 2.160 9.768 1.00 84.94 99 PRO A C 1
ATOM 778 O O . PRO A 1 99 ? -18.360 1.289 9.078 1.00 84.94 99 PRO A O 1
ATOM 781 N N . VAL A 1 100 ? -18.353 2.575 10.918 1.00 78.50 100 VAL A N 1
ATOM 782 C CA . VAL A 1 100 ? -17.023 2.163 11.405 1.00 78.50 100 VAL A CA 1
ATOM 783 C C . VAL A 1 100 ? -16.852 0.638 11.441 1.00 78.50 100 VAL A C 1
ATOM 785 O O . VAL A 1 100 ? -15.807 0.147 11.027 1.00 78.50 100 VAL A O 1
ATOM 788 N N . LYS A 1 101 ? -17.888 -0.110 11.850 1.00 79.25 101 LYS A N 1
ATOM 789 C CA . LYS A 1 101 ? -17.862 -1.583 11.899 1.00 79.25 101 LYS A CA 1
ATOM 790 C C . LYS A 1 101 ? -17.683 -2.240 10.524 1.00 79.25 101 LYS A C 1
ATOM 792 O O . LYS A 1 101 ? -17.083 -3.297 10.438 1.00 79.25 101 LYS A O 1
ATOM 797 N N . GLN A 1 102 ? -18.195 -1.636 9.452 1.00 85.44 102 GLN A N 1
ATOM 798 C CA . GLN A 1 102 ? -18.122 -2.208 8.098 1.00 85.44 102 GLN A CA 1
ATOM 799 C C . GLN A 1 102 ? -16.965 -1.624 7.276 1.00 85.44 102 GLN A C 1
ATOM 801 O O . GLN A 1 102 ? -16.490 -2.249 6.329 1.00 85.44 102 GLN A O 1
ATOM 806 N N . ARG A 1 103 ? -16.493 -0.428 7.644 1.00 86.81 103 ARG A N 1
ATOM 807 C CA . ARG A 1 103 ? -15.482 0.345 6.916 1.00 86.81 103 ARG A CA 1
ATOM 808 C C . ARG A 1 103 ? -14.199 -0.434 6.647 1.00 86.81 103 ARG A C 1
ATOM 810 O O . ARG A 1 103 ? -13.711 -0.398 5.523 1.00 86.81 103 ARG A O 1
ATOM 817 N N . THR A 1 104 ? -13.672 -1.143 7.645 1.00 86.88 104 THR A N 1
ATOM 818 C CA . THR A 1 104 ? -12.418 -1.899 7.508 1.00 86.88 104 THR A CA 1
ATOM 819 C C . THR A 1 104 ? -12.515 -2.964 6.423 1.00 86.88 104 THR A C 1
ATOM 821 O O . THR A 1 104 ? -11.647 -3.023 5.559 1.00 86.88 104 THR A O 1
ATOM 824 N N . ILE A 1 105 ? -13.591 -3.754 6.411 1.00 88.38 105 ILE A N 1
ATOM 825 C CA . ILE A 1 105 ? -13.788 -4.806 5.406 1.00 88.38 105 ILE A CA 1
ATOM 826 C C . ILE A 1 105 ? -13.959 -4.192 4.011 1.00 88.38 105 ILE A C 1
ATOM 828 O O . ILE A 1 105 ? -13.370 -4.683 3.055 1.00 88.38 105 ILE A O 1
ATOM 832 N N . ARG A 1 106 ? -14.701 -3.084 3.873 1.00 91.12 106 ARG A N 1
ATOM 833 C CA . ARG A 1 106 ? -14.878 -2.405 2.572 1.00 91.12 106 ARG A CA 1
ATOM 834 C C . ARG A 1 106 ? -13.560 -1.857 2.020 1.00 91.12 106 ARG A C 1
ATOM 836 O O . ARG A 1 106 ? -13.278 -2.036 0.839 1.00 91.12 106 ARG A O 1
ATOM 843 N N . ILE A 1 107 ? -12.743 -1.241 2.875 1.00 91.56 107 ILE A N 1
ATOM 844 C CA . ILE A 1 107 ? -11.393 -0.778 2.518 1.00 91.56 107 ILE A CA 1
ATOM 845 C C . ILE A 1 107 ? -10.502 -1.961 2.121 1.00 91.56 107 ILE A C 1
ATOM 847 O O . ILE A 1 107 ? -9.788 -1.877 1.126 1.00 91.56 107 ILE A O 1
ATOM 851 N N . ALA A 1 108 ? -10.569 -3.070 2.859 1.00 90.81 108 ALA A N 1
ATOM 852 C CA . ALA A 1 108 ? -9.785 -4.264 2.570 1.00 90.81 108 ALA A CA 1
ATOM 853 C C . ALA A 1 108 ? -10.166 -4.906 1.234 1.00 90.81 108 ALA A C 1
ATOM 855 O O . ALA A 1 108 ? -9.281 -5.262 0.467 1.00 90.81 108 ALA A O 1
ATOM 856 N N . VAL A 1 109 ? -11.462 -4.998 0.920 1.00 93.12 109 VAL A N 1
ATOM 857 C CA . VAL A 1 109 ? -11.948 -5.500 -0.376 1.00 93.12 109 VAL A CA 1
ATOM 858 C C . VAL A 1 109 ? -11.483 -4.598 -1.520 1.00 93.12 109 VAL A C 1
ATOM 860 O O . VAL A 1 109 ? -11.000 -5.099 -2.531 1.00 93.12 109 VAL A O 1
ATOM 863 N N . PHE A 1 110 ? -11.560 -3.273 -1.354 1.00 93.88 110 PHE A N 1
ATOM 864 C CA . PHE A 1 110 ? -11.029 -2.327 -2.339 1.00 93.88 110 PHE A CA 1
ATOM 865 C C . PHE A 1 110 ? -9.518 -2.505 -2.549 1.00 93.88 110 PHE A C 1
ATOM 867 O O . PHE A 1 110 ? -9.047 -2.557 -3.684 1.00 93.88 110 PHE A O 1
ATOM 874 N N . TYR A 1 111 ? -8.754 -2.657 -1.466 1.00 92.12 111 TYR A N 1
ATOM 875 C CA . TYR A 1 111 ? -7.314 -2.891 -1.550 1.00 92.12 111 TYR A CA 1
ATOM 876 C C . TYR A 1 111 ? -6.978 -4.230 -2.217 1.00 92.12 111 TYR A C 1
ATOM 878 O O . TYR A 1 111 ? -6.110 -4.294 -3.085 1.00 92.12 111 TYR A O 1
ATOM 886 N N . ALA A 1 112 ? -7.707 -5.287 -1.859 1.00 92.81 112 ALA A N 1
ATOM 887 C CA . ALA A 1 112 ? -7.576 -6.623 -2.426 1.00 92.81 112 ALA A CA 1
ATOM 888 C C . ALA A 1 112 ? -7.838 -6.643 -3.939 1.00 92.81 112 ALA A C 1
ATOM 890 O O . ALA A 1 112 ? -7.101 -7.300 -4.671 1.00 92.81 112 ALA A O 1
ATOM 891 N N . ALA A 1 113 ? -8.813 -5.866 -4.425 1.00 92.69 113 ALA A N 1
ATOM 892 C CA . ALA A 1 113 ? -9.045 -5.700 -5.860 1.00 92.69 113 ALA A CA 1
ATOM 893 C C . ALA A 1 113 ? -7.807 -5.131 -6.580 1.00 92.69 113 ALA A C 1
ATOM 895 O O . ALA A 1 113 ? -7.445 -5.610 -7.653 1.00 92.69 113 ALA A O 1
ATOM 896 N N . GLY A 1 114 ? -7.103 -4.176 -5.961 1.00 90.38 114 GLY A N 1
ATOM 897 C CA . GLY A 1 114 ? -5.833 -3.654 -6.478 1.00 90.38 114 GLY A CA 1
ATOM 898 C C . GLY A 1 114 ? -4.716 -4.705 -6.517 1.00 90.38 114 GLY A C 1
ATOM 899 O O . GLY A 1 114 ? -3.976 -4.780 -7.494 1.00 90.38 114 GLY A O 1
ATOM 900 N N . ILE A 1 115 ? -4.626 -5.561 -5.494 1.00 91.06 115 ILE A N 1
ATOM 901 C CA . ILE A 1 115 ? -3.653 -6.667 -5.447 1.00 91.06 115 ILE A CA 1
ATOM 902 C C . ILE A 1 115 ? -3.930 -7.683 -6.567 1.00 91.06 115 ILE A C 1
ATOM 904 O O . ILE A 1 115 ? -3.014 -8.062 -7.296 1.00 91.06 115 ILE A O 1
ATOM 908 N N . ILE A 1 116 ? -5.191 -8.096 -6.739 1.00 89.94 116 ILE A N 1
ATOM 909 C CA . ILE A 1 116 ? -5.597 -9.032 -7.800 1.00 89.94 116 ILE A CA 1
ATOM 910 C C . ILE A 1 116 ? -5.355 -8.425 -9.184 1.00 89.94 116 ILE A C 1
ATOM 912 O O . ILE A 1 116 ? -4.901 -9.129 -10.084 1.00 89.94 116 ILE A O 1
ATOM 916 N N . SER A 1 117 ? -5.599 -7.123 -9.362 1.00 88.44 117 SER A N 1
ATOM 917 C CA . SER A 1 117 ? -5.283 -6.436 -10.618 1.00 88.44 117 SER A CA 1
ATOM 918 C C . SER A 1 117 ? -3.807 -6.587 -10.999 1.00 88.44 117 SER A C 1
ATOM 920 O O . SER A 1 117 ? -3.508 -6.718 -12.184 1.00 88.44 117 SER A O 1
ATOM 922 N N . GLY A 1 118 ? -2.893 -6.612 -10.022 1.00 83.38 118 GLY A N 1
ATOM 923 C CA . GLY A 1 118 ? -1.472 -6.892 -10.251 1.00 83.38 118 GLY A CA 1
ATOM 924 C C . GLY A 1 118 ? -1.223 -8.312 -10.767 1.00 83.38 118 GLY A C 1
ATOM 925 O O . GLY A 1 118 ? -0.488 -8.494 -11.735 1.00 83.38 118 GLY A O 1
ATOM 926 N N . ALA A 1 119 ? -1.901 -9.309 -10.191 1.00 85.19 119 ALA A N 1
ATOM 927 C CA . ALA A 1 119 ? -1.835 -10.691 -10.667 1.00 85.19 119 ALA A CA 1
ATOM 928 C C . ALA A 1 119 ? -2.352 -10.834 -12.110 1.00 85.19 119 ALA A C 1
ATOM 930 O O . ALA A 1 119 ? -1.700 -11.468 -12.936 1.00 85.19 119 ALA A O 1
ATOM 931 N N . ILE A 1 120 ? -3.488 -10.206 -12.434 1.00 85.94 120 ILE A N 1
ATOM 932 C CA . ILE A 1 120 ? -4.058 -10.220 -13.792 1.00 85.94 120 ILE A CA 1
ATOM 933 C C . ILE A 1 120 ? -3.118 -9.520 -14.779 1.00 85.94 120 ILE A C 1
ATOM 935 O O . ILE A 1 120 ? -2.870 -10.044 -15.863 1.00 85.94 120 ILE A O 1
ATOM 939 N N . GLY A 1 121 ? -2.545 -8.374 -14.399 1.00 78.88 121 GLY A N 1
ATOM 940 C CA . GLY A 1 121 ? -1.549 -7.678 -15.216 1.00 78.88 121 GLY A CA 1
ATOM 941 C C . GLY A 1 121 ? -0.352 -8.568 -15.554 1.00 78.88 121 GLY A C 1
ATOM 942 O O . GLY A 1 121 ? 0.105 -8.579 -16.697 1.00 78.88 121 GLY A O 1
ATOM 943 N N . GLY A 1 122 ? 0.100 -9.384 -14.598 1.00 77.19 122 GLY A N 1
ATOM 944 C CA . GLY A 1 122 ? 1.182 -10.334 -14.831 1.00 77.19 122 GLY A CA 1
ATOM 945 C C . GLY A 1 122 ? 0.847 -11.423 -15.858 1.00 77.19 122 GLY A C 1
ATOM 946 O O . GLY A 1 122 ? 1.715 -11.812 -16.639 1.00 77.19 122 GLY A O 1
ATOM 947 N N . ILE A 1 123 ? -0.416 -11.864 -15.911 1.00 81.25 123 ILE A N 1
ATOM 948 C CA . ILE A 1 123 ? -0.912 -12.814 -16.922 1.00 81.25 123 ILE A CA 1
ATOM 949 C C . ILE A 1 123 ? -0.896 -12.174 -18.315 1.00 81.25 123 ILE A C 1
ATOM 951 O O . ILE A 1 123 ? -0.422 -12.792 -19.264 1.00 81.25 123 ILE A O 1
ATOM 955 N N . LEU A 1 124 ? -1.376 -10.931 -18.434 1.00 76.50 124 LEU A N 1
ATOM 956 C CA . LEU A 1 124 ? -1.518 -10.232 -19.718 1.00 76.50 124 LEU A CA 1
ATOM 957 C C . LEU A 1 124 ? -0.179 -9.955 -20.409 1.00 76.50 124 LEU A C 1
ATOM 959 O O . LEU A 1 124 ? -0.091 -10.032 -21.629 1.00 76.50 124 LEU A O 1
ATOM 963 N N . VAL A 1 125 ? 0.867 -9.644 -19.640 1.00 74.12 125 VAL A N 1
ATOM 964 C CA . VAL A 1 125 ? 2.213 -9.399 -20.185 1.00 74.12 125 VAL A CA 1
ATOM 965 C C . VAL A 1 125 ? 2.890 -10.709 -20.615 1.00 74.12 125 VAL A C 1
ATOM 967 O O . VAL A 1 125 ? 3.787 -10.686 -21.453 1.00 74.12 125 VAL A O 1
ATOM 970 N N . SER A 1 126 ? 2.458 -11.865 -20.090 1.00 64.56 126 SER A N 1
ATOM 971 C CA . SER A 1 126 ? 2.935 -13.223 -20.430 1.00 64.56 126 SER A CA 1
ATOM 972 C C . SER A 1 126 ? 4.449 -13.478 -20.300 1.00 64.56 126 SER A C 1
ATOM 974 O O . SER A 1 126 ? 4.948 -14.532 -20.684 1.00 64.56 126 SER A O 1
ATOM 976 N N . ALA A 1 127 ? 5.199 -12.554 -19.697 1.00 69.69 127 ALA A N 1
ATOM 977 C CA . ALA A 1 127 ? 6.613 -12.740 -19.400 1.00 69.69 127 ALA A CA 1
ATOM 978 C C . ALA A 1 127 ? 6.793 -13.681 -18.197 1.00 69.69 127 ALA A C 1
ATOM 980 O O . ALA A 1 127 ? 6.169 -13.483 -17.153 1.00 69.69 127 ALA A O 1
ATOM 981 N N . GLN A 1 128 ? 7.709 -14.651 -18.295 1.00 70.19 128 GLN A N 1
ATOM 982 C CA . GLN A 1 128 ? 7.966 -15.650 -17.243 1.00 70.19 128 GLN A CA 1
ATOM 983 C C . GLN A 1 128 ? 8.148 -15.019 -15.849 1.00 70.19 128 GLN A C 1
ATOM 985 O O . GLN A 1 128 ? 7.607 -15.509 -14.859 1.00 70.19 128 GL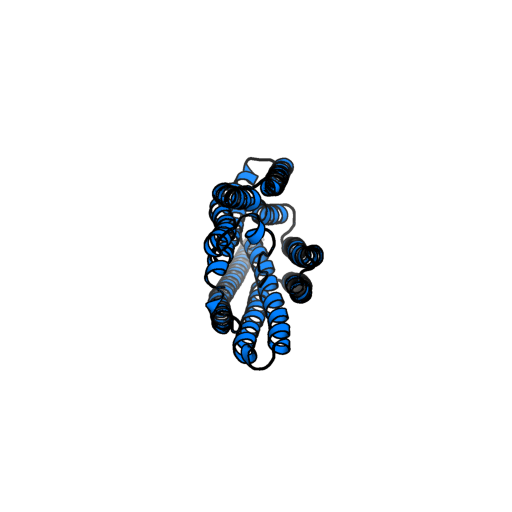N A O 1
ATOM 990 N N . GLY A 1 129 ? 8.864 -13.891 -15.764 1.00 67.94 129 GLY A N 1
ATOM 991 C CA . GLY A 1 129 ? 9.069 -13.174 -14.502 1.00 67.94 129 GLY A CA 1
ATOM 992 C C . GLY A 1 129 ? 7.794 -12.559 -13.911 1.00 67.94 129 GLY A C 1
ATOM 993 O O . GLY A 1 129 ? 7.664 -12.493 -12.692 1.00 67.94 129 GLY A O 1
ATOM 994 N N . GLN A 1 130 ? 6.841 -12.147 -14.750 1.00 75.38 130 GLN A N 1
ATOM 995 C CA . GLN A 1 130 ? 5.552 -11.611 -14.306 1.00 75.38 130 GLN A CA 1
ATOM 996 C C . GLN A 1 130 ? 4.616 -12.714 -13.808 1.00 75.38 130 GLN A C 1
ATOM 998 O O . GLN A 1 130 ? 3.931 -12.524 -12.804 1.00 75.38 130 GLN A O 1
ATOM 1003 N N . LEU A 1 131 ? 4.645 -13.896 -14.429 1.00 81.50 131 LEU A N 1
ATOM 1004 C CA . LEU A 1 131 ? 3.843 -15.045 -13.993 1.00 81.50 131 LEU A CA 1
ATOM 1005 C C . LEU A 1 131 ? 4.218 -15.505 -12.578 1.00 81.50 131 LEU A C 1
ATOM 1007 O O . LEU A 1 131 ? 3.345 -15.817 -11.769 1.00 81.50 131 LEU A O 1
ATOM 1011 N N . MET A 1 132 ? 5.506 -15.453 -12.231 1.00 85.25 132 MET A N 1
ATOM 1012 C CA . MET A 1 132 ? 5.983 -15.796 -10.886 1.00 85.25 132 MET A CA 1
ATOM 1013 C C . MET A 1 132 ? 5.493 -14.828 -9.796 1.00 85.25 132 MET A C 1
ATOM 1015 O O . MET A 1 132 ? 5.543 -15.174 -8.616 1.00 85.25 132 MET A O 1
ATOM 1019 N N . SER A 1 133 ? 4.986 -13.643 -10.149 1.00 85.75 133 SER A N 1
ATOM 1020 C CA . SER A 1 133 ? 4.413 -12.697 -9.180 1.00 85.75 133 SER A CA 1
ATOM 1021 C C . SER A 1 133 ? 2.971 -13.029 -8.774 1.00 85.75 133 SER A C 1
ATOM 1023 O O . SER A 1 133 ? 2.500 -12.554 -7.738 1.00 85.75 133 SER A O 1
ATOM 1025 N N . ILE A 1 134 ? 2.281 -13.885 -9.541 1.00 88.75 134 ILE A N 1
ATOM 1026 C CA . ILE A 1 134 ? 0.862 -14.204 -9.336 1.00 88.75 134 ILE A CA 1
ATOM 1027 C C . ILE A 1 134 ? 0.620 -14.866 -7.969 1.00 88.75 134 ILE A C 1
ATOM 1029 O O . ILE A 1 134 ? -0.208 -14.340 -7.219 1.00 88.75 134 ILE A O 1
ATOM 1033 N N . PRO A 1 135 ? 1.318 -15.956 -7.576 1.00 91.06 135 PRO A N 1
ATOM 1034 C CA . PRO A 1 135 ? 1.062 -16.592 -6.282 1.00 91.06 135 PRO A CA 1
ATOM 1035 C C . PRO A 1 135 ? 1.275 -15.658 -5.076 1.00 91.06 135 PRO A C 1
ATOM 1037 O O . PRO A 1 135 ? 0.375 -15.596 -4.234 1.00 91.06 135 PRO A O 1
ATOM 1040 N N . PRO A 1 136 ? 2.357 -14.851 -4.995 1.00 92.12 136 PRO A N 1
ATOM 1041 C CA . PRO A 1 136 ? 2.496 -13.839 -3.949 1.00 92.12 136 PRO A CA 1
ATOM 1042 C C . PRO A 1 136 ? 1.319 -12.856 -3.860 1.00 92.12 136 PRO A C 1
ATOM 1044 O O . PRO A 1 136 ? 0.882 -12.528 -2.754 1.00 92.12 136 PRO A O 1
ATOM 1047 N N . TYR A 1 137 ? 0.778 -12.399 -4.996 1.00 92.06 137 TYR A N 1
ATOM 1048 C CA . TYR A 1 137 ? -0.384 -11.504 -5.019 1.00 92.06 137 TYR A CA 1
ATOM 1049 C C . TYR A 1 137 ? -1.671 -12.200 -4.567 1.00 92.06 137 TYR A C 1
ATOM 1051 O O . TYR A 1 137 ? -2.438 -11.627 -3.792 1.00 92.06 137 TYR A O 1
ATOM 1059 N N . VAL A 1 138 ? -1.901 -13.446 -4.984 1.00 91.69 138 VAL A N 1
ATOM 1060 C CA . VAL A 1 138 ? -3.067 -14.226 -4.539 1.00 91.69 138 VAL A CA 1
ATOM 1061 C C . VAL A 1 138 ? -3.013 -14.452 -3.028 1.00 91.69 138 VAL A C 1
ATOM 1063 O O . VAL A 1 138 ? -3.993 -14.171 -2.335 1.00 91.69 138 VAL A O 1
ATOM 1066 N N . CYS A 1 139 ? -1.858 -14.863 -2.492 1.00 92.25 139 CYS A N 1
ATOM 1067 C CA . CYS A 1 139 ? -1.654 -14.981 -1.048 1.00 92.25 139 CYS A CA 1
ATOM 1068 C C . CYS A 1 139 ? -1.928 -13.644 -0.345 1.00 92.25 139 CYS A C 1
ATOM 1070 O O . CYS A 1 139 ? -2.706 -13.591 0.605 1.00 92.25 139 CYS A O 1
ATOM 1072 N N . ALA A 1 140 ? -1.358 -12.546 -0.841 1.00 93.88 140 ALA A N 1
ATOM 1073 C CA . ALA A 1 140 ? -1.579 -11.217 -0.281 1.00 93.88 140 ALA A CA 1
ATOM 1074 C C . ALA A 1 140 ? -3.054 -10.812 -0.235 1.00 93.88 140 ALA A C 1
ATOM 1076 O O . ALA A 1 140 ? -3.509 -10.292 0.781 1.00 93.88 140 ALA A O 1
ATOM 1077 N N . CYS A 1 141 ? -3.815 -11.093 -1.290 1.00 94.31 141 CYS A N 1
ATOM 1078 C CA . CYS A 1 141 ? -5.246 -10.822 -1.328 1.00 94.31 141 CYS A CA 1
ATOM 1079 C C . CYS A 1 141 ? -6.011 -11.617 -0.258 1.00 94.31 141 CYS A C 1
ATOM 1081 O O . CYS A 1 141 ? -6.789 -11.042 0.507 1.00 94.31 141 CYS A O 1
ATOM 1083 N N . VAL A 1 142 ? -5.779 -12.931 -0.182 1.00 94.31 142 VAL A N 1
ATOM 1084 C CA . VAL A 1 142 ? -6.473 -13.821 0.764 1.00 94.31 142 VAL A CA 1
ATOM 1085 C C . VAL A 1 142 ? -6.191 -13.404 2.207 1.00 94.31 142 VAL A C 1
ATOM 1087 O O . VAL A 1 142 ? -7.122 -13.188 2.986 1.00 94.31 142 VAL A O 1
ATOM 1090 N N . PHE A 1 143 ? -4.917 -13.217 2.556 1.00 94.75 143 PHE A N 1
ATOM 1091 C CA . PHE A 1 143 ? -4.528 -12.814 3.907 1.00 94.75 143 PHE A CA 1
ATOM 1092 C C . PHE A 1 143 ? -5.004 -11.400 4.257 1.00 94.75 143 PHE A C 1
ATOM 1094 O O . PHE A 1 143 ? -5.426 -11.181 5.393 1.00 94.75 143 PHE A O 1
ATOM 1101 N N . ALA A 1 144 ? -5.034 -10.465 3.301 1.00 94.19 144 ALA A N 1
ATOM 1102 C CA . ALA A 1 144 ? -5.524 -9.113 3.558 1.00 94.19 144 ALA A CA 1
ATOM 1103 C C . ALA A 1 144 ? -7.017 -9.109 3.913 1.00 94.19 144 ALA A C 1
ATOM 1105 O O . ALA A 1 144 ? -7.423 -8.404 4.841 1.00 94.19 144 ALA A O 1
ATOM 1106 N N . ILE A 1 145 ? -7.831 -9.916 3.225 1.00 93.88 145 ILE A N 1
ATOM 1107 C CA . ILE A 1 145 ? -9.268 -10.040 3.505 1.00 93.88 145 ILE A CA 1
ATOM 1108 C C . ILE A 1 145 ? -9.496 -10.738 4.848 1.00 93.88 145 ILE A C 1
ATOM 1110 O O . ILE A 1 145 ? -10.205 -10.194 5.697 1.00 93.88 145 ILE A O 1
ATOM 1114 N N . ILE A 1 146 ? -8.870 -11.900 5.074 1.00 94.25 146 ILE A N 1
ATOM 1115 C CA . ILE A 1 146 ? -9.025 -12.673 6.320 1.00 94.25 146 ILE A CA 1
ATOM 1116 C C . ILE A 1 146 ? -8.539 -11.858 7.521 1.00 94.25 146 ILE A C 1
ATOM 1118 O O . ILE A 1 146 ? -9.249 -11.732 8.520 1.00 94.25 146 ILE A O 1
ATOM 1122 N N . GLY A 1 147 ? -7.360 -11.247 7.407 1.00 93.19 147 GLY A N 1
ATOM 1123 C CA . GLY A 1 147 ? -6.779 -10.395 8.438 1.00 93.19 147 GLY A CA 1
ATOM 1124 C C . GLY A 1 147 ? -7.668 -9.201 8.772 1.00 93.19 147 GLY A C 1
ATOM 1125 O O . GLY A 1 147 ? -7.861 -8.881 9.944 1.00 93.19 147 GLY A O 1
ATOM 1126 N N . SER A 1 148 ? -8.273 -8.584 7.755 1.00 91.75 148 SER A N 1
ATOM 1127 C CA . SER A 1 148 ? -9.207 -7.467 7.933 1.00 91.75 148 SER A CA 1
ATOM 1128 C C . SER A 1 148 ? -10.533 -7.885 8.550 1.00 91.75 148 SER A C 1
ATOM 1130 O O . SER A 1 148 ? -11.067 -7.151 9.384 1.00 91.75 148 SER A O 1
ATOM 1132 N N . PHE A 1 149 ? -11.056 -9.056 8.189 1.00 92.00 149 PHE A N 1
ATOM 1133 C CA . PHE A 1 149 ? -12.243 -9.622 8.821 1.00 92.00 149 PHE A CA 1
ATOM 1134 C C . PHE A 1 149 ? -11.978 -9.914 10.302 1.00 92.00 149 PHE A C 1
ATOM 1136 O O . PHE A 1 149 ? -12.683 -9.385 11.157 1.00 92.00 149 PHE A O 1
ATOM 1143 N N . SER A 1 150 ? -10.902 -10.644 10.610 1.00 93.62 150 SER A N 1
ATOM 1144 C CA . SER A 1 150 ? -10.496 -10.972 11.983 1.00 93.62 150 SER A CA 1
ATOM 1145 C C . SER A 1 150 ? -10.296 -9.714 12.837 1.00 93.62 150 SER A C 1
ATOM 1147 O O . SER A 1 150 ? -10.918 -9.565 13.888 1.00 93.62 150 SER A O 1
ATOM 1149 N N . ALA A 1 151 ? -9.532 -8.735 12.344 1.00 91.31 151 ALA A N 1
ATOM 1150 C CA . ALA A 1 151 ? -9.304 -7.473 13.050 1.00 91.31 151 ALA A CA 1
ATOM 1151 C C . ALA A 1 151 ? -10.597 -6.698 13.334 1.00 91.31 151 ALA A C 1
ATOM 1153 O O . ALA A 1 151 ? -10.711 -6.015 14.352 1.00 91.31 151 ALA A O 1
ATOM 1154 N N . THR A 1 152 ? -11.575 -6.792 12.432 1.00 88.94 152 THR A N 1
ATOM 1155 C CA . THR A 1 152 ? -12.877 -6.137 12.585 1.00 88.94 152 THR A CA 1
ATOM 1156 C C . THR A 1 152 ? -13.743 -6.858 13.610 1.00 88.94 152 THR A C 1
ATOM 1158 O O . THR A 1 152 ? -14.343 -6.190 14.450 1.00 88.94 152 THR A O 1
ATOM 1161 N N . SER A 1 153 ? -13.766 -8.192 13.580 1.00 87.38 153 SER A N 1
ATOM 1162 C CA . SER A 1 153 ? -14.534 -9.026 14.511 1.00 87.38 153 SER A CA 1
ATOM 1163 C C . SER A 1 153 ? -14.041 -8.887 15.950 1.00 87.38 153 SER A C 1
ATOM 1165 O O . SER A 1 153 ? -14.850 -8.720 16.856 1.00 87.38 153 SER A O 1
ATOM 1167 N N . PHE A 1 154 ? -12.721 -8.883 16.157 1.00 86.12 154 PHE A N 1
ATOM 1168 C CA . PHE A 1 154 ? -12.128 -8.715 17.486 1.00 86.12 154 PHE A CA 1
ATOM 1169 C C . PHE A 1 154 ? -11.982 -7.250 17.910 1.00 86.12 154 PHE A C 1
ATOM 1171 O O . PHE A 1 154 ? -11.725 -6.985 19.074 1.00 86.12 154 PHE A O 1
ATOM 1178 N N . ASN A 1 155 ? -12.149 -6.288 16.995 1.00 84.69 155 ASN A N 1
ATOM 1179 C CA . ASN A 1 155 ? -11.878 -4.863 17.227 1.00 84.69 155 ASN A CA 1
ATOM 1180 C C . ASN A 1 155 ? -10.407 -4.555 17.609 1.00 84.69 155 ASN A C 1
ATOM 1182 O O . ASN A 1 155 ? -10.098 -3.486 18.134 1.00 84.69 155 ASN A O 1
ATOM 1186 N N . GLU A 1 156 ? -9.488 -5.463 17.277 1.00 86.38 156 GLU A N 1
ATOM 1187 C CA . GLU A 1 156 ? -8.079 -5.464 17.691 1.00 86.38 156 GLU A CA 1
ATOM 1188 C C . GLU A 1 156 ? -7.129 -5.152 16.520 1.00 86.38 156 GLU A C 1
ATOM 1190 O O . GLU A 1 156 ? -6.149 -5.861 16.266 1.00 86.38 156 GLU A O 1
ATOM 1195 N N . HIS A 1 157 ? -7.428 -4.091 15.760 1.00 87.81 157 HIS A N 1
ATOM 1196 C CA . HIS A 1 157 ? -6.675 -3.720 14.552 1.00 87.81 157 HIS A CA 1
ATOM 1197 C C . HIS A 1 157 ? -5.170 -3.569 14.805 1.00 87.81 157 HIS A C 1
ATOM 1199 O O . HIS A 1 157 ? -4.377 -4.058 14.007 1.00 87.81 157 HIS A O 1
ATOM 1205 N N . GLY A 1 158 ? -4.768 -2.959 15.925 1.00 87.50 158 GLY A N 1
ATOM 1206 C CA . GLY A 1 158 ? -3.353 -2.733 16.240 1.00 87.50 158 GLY A CA 1
ATOM 1207 C C . GLY A 1 158 ? -2.537 -4.024 16.385 1.00 87.50 158 GLY A C 1
ATOM 1208 O O . GLY A 1 158 ? -1.444 -4.117 15.829 1.00 87.50 158 GLY A O 1
ATOM 1209 N N . TYR A 1 159 ? -3.076 -5.044 17.064 1.00 90.31 159 TYR A N 1
ATOM 1210 C CA . TYR A 1 159 ? -2.383 -6.330 17.213 1.00 90.31 159 TYR A CA 1
ATOM 1211 C C . TYR A 1 159 ? -2.320 -7.110 15.901 1.00 90.31 159 TYR A C 1
ATOM 1213 O O . TYR A 1 159 ? -1.294 -7.716 15.607 1.00 90.31 159 TYR A O 1
ATOM 1221 N N . HIS A 1 160 ? -3.368 -7.044 15.075 1.00 93.62 160 HIS A N 1
ATOM 1222 C CA . HIS A 1 160 ? -3.352 -7.682 13.757 1.00 93.62 160 HIS A CA 1
ATOM 1223 C C . HIS A 1 160 ? -2.310 -7.038 12.833 1.00 93.62 160 HIS A C 1
ATOM 1225 O O . HIS A 1 160 ? -1.588 -7.753 12.142 1.00 93.62 160 HIS A O 1
ATOM 1231 N N . VAL A 1 161 ? -2.172 -5.705 12.852 1.00 93.69 161 VAL A N 1
ATOM 1232 C CA . VAL A 1 161 ? -1.106 -5.018 12.101 1.00 93.69 161 VAL A CA 1
ATOM 1233 C C . VAL A 1 161 ? 0.269 -5.498 12.573 1.00 93.69 161 VAL A C 1
ATOM 1235 O O . VAL A 1 161 ? 1.081 -5.896 11.743 1.00 93.69 161 VAL A O 1
ATOM 1238 N N . ALA A 1 162 ? 0.522 -5.523 13.886 1.00 93.25 162 ALA A N 1
ATOM 1239 C CA . ALA A 1 162 ? 1.791 -6.004 14.436 1.00 93.25 162 ALA A CA 1
ATOM 1240 C C . ALA A 1 162 ? 2.085 -7.467 14.061 1.00 93.25 162 ALA A C 1
ATOM 1242 O O . ALA A 1 162 ? 3.195 -7.774 13.635 1.00 93.25 162 ALA A O 1
ATOM 1243 N N . PHE A 1 163 ? 1.086 -8.348 14.135 1.00 94.38 163 PHE A N 1
ATOM 1244 C CA . PHE A 1 163 ? 1.205 -9.748 13.725 1.00 94.38 163 PHE A CA 1
ATOM 1245 C C . PHE A 1 163 ? 1.661 -9.889 12.265 1.00 94.38 163 PHE A C 1
ATOM 1247 O O . PHE A 1 163 ? 2.624 -10.599 11.976 1.00 94.38 163 PHE A O 1
ATOM 1254 N N . PHE A 1 164 ? 1.029 -9.162 11.341 1.00 95.75 164 PHE A N 1
ATOM 1255 C CA . PHE A 1 164 ? 1.408 -9.210 9.927 1.00 95.75 164 PHE A CA 1
ATOM 1256 C C . PHE A 1 164 ? 2.764 -8.555 9.634 1.00 95.75 164 PHE A C 1
ATOM 1258 O O . PHE A 1 164 ? 3.482 -9.028 8.752 1.00 95.75 164 PHE A O 1
ATOM 1265 N N . ILE A 1 165 ? 3.148 -7.516 10.384 1.00 94.56 165 ILE A N 1
ATOM 1266 C CA . ILE A 1 165 ? 4.494 -6.926 10.307 1.00 94.56 165 ILE A CA 1
ATOM 1267 C C . ILE A 1 165 ? 5.556 -7.942 10.743 1.00 94.56 165 ILE A C 1
ATOM 1269 O O . ILE A 1 165 ? 6.581 -8.057 10.075 1.00 94.56 165 ILE A O 1
ATOM 1273 N N . ILE A 1 166 ? 5.312 -8.710 11.811 1.00 94.56 166 ILE A N 1
ATOM 1274 C CA . ILE A 1 166 ? 6.235 -9.759 12.275 1.00 94.56 166 ILE A CA 1
ATOM 1275 C C . ILE A 1 166 ? 6.391 -10.838 11.204 1.00 94.56 166 ILE A C 1
ATOM 1277 O O . ILE A 1 166 ? 7.519 -11.179 10.854 1.00 94.56 166 ILE A O 1
ATOM 1281 N N . ILE A 1 167 ? 5.283 -11.323 10.629 1.00 95.50 167 ILE A N 1
ATOM 1282 C CA . ILE A 1 167 ? 5.331 -12.289 9.520 1.00 95.50 167 ILE A CA 1
ATOM 1283 C C . ILE A 1 167 ? 6.168 -11.737 8.365 1.00 95.50 167 ILE A C 1
ATOM 1285 O O . ILE A 1 167 ? 7.045 -12.438 7.862 1.00 95.50 167 ILE A O 1
ATOM 1289 N N . ALA A 1 168 ? 5.940 -10.483 7.962 1.00 95.44 168 ALA A N 1
ATOM 1290 C CA . ALA A 1 168 ? 6.700 -9.857 6.884 1.00 95.44 168 ALA A CA 1
ATOM 1291 C C . ALA A 1 168 ? 8.196 -9.754 7.219 1.00 95.44 168 ALA A C 1
ATOM 1293 O O . ALA A 1 168 ? 9.032 -10.137 6.404 1.00 95.44 168 ALA A O 1
ATOM 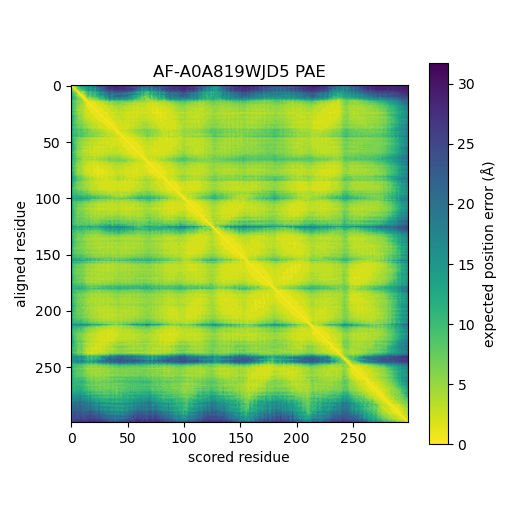1294 N N . GLY A 1 169 ? 8.540 -9.284 8.421 1.00 95.12 169 GLY A N 1
ATOM 1295 C CA . GLY A 1 169 ? 9.923 -9.127 8.874 1.00 95.12 169 GLY A CA 1
ATOM 1296 C C . GLY A 1 169 ? 10.680 -10.453 8.946 1.00 95.12 169 GLY A C 1
ATOM 1297 O O . GLY A 1 169 ? 11.777 -10.556 8.399 1.00 95.12 169 GLY A O 1
ATOM 1298 N N . VAL A 1 170 ? 10.075 -11.484 9.546 1.00 95.50 170 VAL A N 1
ATOM 1299 C CA . VAL A 1 170 ? 10.650 -12.840 9.606 1.00 95.50 170 VAL A CA 1
ATOM 1300 C C . VAL A 1 170 ? 10.822 -13.410 8.202 1.00 95.50 170 VAL A C 1
ATOM 1302 O O . VAL A 1 170 ? 11.872 -13.962 7.892 1.00 95.50 170 VAL A O 1
ATOM 1305 N N . SER A 1 171 ? 9.837 -13.224 7.323 1.00 95.50 171 SER A N 1
ATOM 1306 C CA . SER A 1 171 ? 9.911 -13.713 5.944 1.00 95.50 171 SER A CA 1
ATOM 1307 C C . SER A 1 171 ? 11.032 -13.038 5.149 1.00 95.50 171 SER A C 1
ATOM 1309 O O . SER A 1 171 ? 11.783 -13.721 4.459 1.00 95.50 171 SER A O 1
ATOM 1311 N N . PHE A 1 172 ? 11.217 -11.720 5.286 1.00 94.50 172 PHE A N 1
ATOM 1312 C CA . PHE A 1 172 ? 12.348 -11.017 4.667 1.00 94.50 172 PHE A CA 1
ATOM 1313 C C . PHE A 1 172 ? 13.700 -11.456 5.246 1.00 94.50 172 PHE A C 1
ATOM 1315 O O . PHE A 1 172 ? 14.663 -11.609 4.496 1.00 94.50 172 PHE A O 1
ATOM 1322 N N . ALA A 1 173 ? 13.781 -11.714 6.554 1.00 94.00 173 ALA A N 1
ATOM 1323 C CA . ALA A 1 173 ? 14.988 -12.267 7.165 1.00 94.00 173 ALA A CA 1
ATOM 1324 C C . ALA A 1 173 ? 15.300 -13.678 6.631 1.00 94.00 173 ALA A C 1
ATOM 1326 O O . ALA A 1 173 ? 16.448 -13.965 6.299 1.00 94.00 173 ALA A O 1
ATOM 1327 N N . LEU A 1 174 ? 14.282 -14.530 6.468 1.00 93.94 174 LEU A N 1
ATOM 1328 C CA . LEU A 1 174 ? 14.425 -15.852 5.852 1.00 93.94 174 LEU A CA 1
ATOM 1329 C C . LEU A 1 174 ? 14.899 -15.749 4.402 1.00 93.94 174 LEU A C 1
ATOM 1331 O O . LEU A 1 174 ? 15.832 -16.453 4.032 1.00 93.94 174 LEU A O 1
ATOM 1335 N N . MET A 1 175 ? 14.344 -14.834 3.601 1.00 92.19 175 MET A N 1
ATOM 1336 C CA . MET A 1 175 ? 14.835 -14.585 2.238 1.00 92.19 175 MET A CA 1
ATOM 1337 C C . MET A 1 175 ? 16.317 -14.192 2.230 1.00 92.19 175 MET A C 1
ATOM 1339 O O . MET A 1 175 ? 17.073 -14.705 1.415 1.00 92.19 175 MET A O 1
ATOM 1343 N N . ALA A 1 176 ? 16.761 -13.349 3.169 1.00 90.38 176 ALA A N 1
ATOM 1344 C CA . ALA A 1 176 ? 18.164 -12.944 3.282 1.00 90.38 176 ALA A CA 1
ATOM 1345 C C . ALA A 1 176 ? 19.123 -14.082 3.677 1.00 90.38 176 ALA A C 1
ATOM 1347 O O . ALA A 1 176 ? 20.320 -13.993 3.399 1.00 90.38 176 ALA A O 1
ATOM 1348 N N . ILE A 1 177 ? 18.629 -15.110 4.370 1.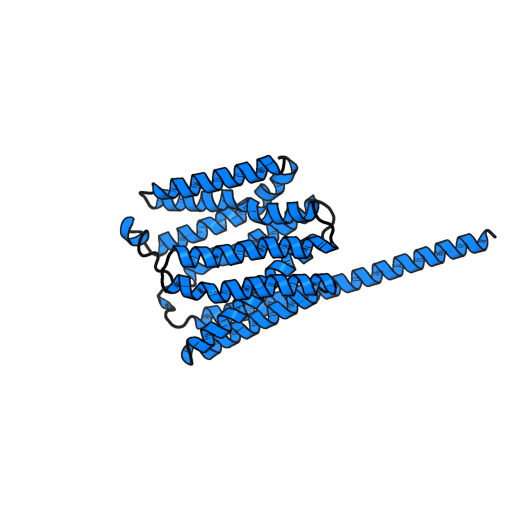00 90.75 177 ILE A N 1
ATOM 1349 C CA . ILE A 1 177 ? 19.417 -16.276 4.797 1.00 90.75 177 ILE A CA 1
ATOM 1350 C C . ILE A 1 177 ? 19.416 -17.354 3.708 1.00 90.75 177 ILE A C 1
ATOM 1352 O O . ILE A 1 177 ? 20.438 -17.987 3.461 1.00 90.75 177 ILE A O 1
ATOM 1356 N N . LEU A 1 178 ? 18.272 -17.558 3.057 1.00 89.50 178 LEU A N 1
ATOM 1357 C CA . LEU A 1 178 ? 18.038 -18.649 2.111 1.00 89.50 178 LEU A CA 1
ATOM 1358 C C . LEU A 1 178 ? 18.429 -18.305 0.668 1.00 89.50 178 LEU A C 1
ATOM 1360 O O . LEU A 1 178 ? 18.425 -19.212 -0.166 1.00 89.50 178 LEU A O 1
ATOM 1364 N N . ASP A 1 179 ? 18.793 -17.044 0.394 1.00 84.69 179 ASP A N 1
ATOM 1365 C CA . ASP A 1 179 ? 19.165 -16.511 -0.931 1.00 84.69 179 ASP A CA 1
ATOM 1366 C C . ASP A 1 179 ? 20.156 -17.416 -1.678 1.00 84.69 179 ASP A C 1
ATOM 1368 O O . ASP A 1 179 ? 19.983 -17.710 -2.856 1.00 84.69 179 ASP A O 1
ATOM 1372 N N . THR A 1 180 ? 21.152 -17.948 -0.964 1.00 83.88 180 THR A N 1
ATOM 1373 C CA . THR A 1 180 ? 22.208 -18.795 -1.541 1.00 83.88 180 THR A CA 1
ATOM 1374 C C . THR A 1 180 ? 21.947 -20.297 -1.418 1.00 83.88 180 THR A C 1
ATOM 1376 O O . THR A 1 180 ? 22.754 -21.088 -1.897 1.00 83.88 180 THR A O 1
ATOM 1379 N N . VAL A 1 181 ? 20.876 -20.714 -0.734 1.00 86.69 181 VAL A N 1
ATOM 1380 C CA . VAL A 1 181 ? 20.605 -22.130 -0.420 1.00 86.69 181 VAL A CA 1
ATOM 1381 C C . VAL A 1 181 ? 19.600 -22.731 -1.393 1.00 86.69 181 VAL A C 1
ATOM 1383 O O . VAL A 1 181 ? 19.837 -23.801 -1.947 1.00 86.69 181 VAL A O 1
ATOM 1386 N N . SER A 1 182 ? 18.451 -22.076 -1.582 1.00 89.25 182 SER A N 1
ATOM 1387 C CA . SER A 1 182 ? 17.382 -22.608 -2.431 1.00 89.25 182 SER A CA 1
ATOM 1388 C C . SER A 1 182 ? 16.483 -21.497 -2.977 1.00 89.25 182 SER A C 1
ATOM 1390 O O . SER A 1 182 ? 15.773 -20.853 -2.196 1.00 89.25 182 SER A O 1
ATOM 1392 N N . PRO A 1 183 ? 16.402 -21.333 -4.312 1.00 86.44 183 PRO A N 1
ATOM 1393 C CA . PRO A 1 183 ? 15.493 -20.373 -4.939 1.00 86.44 183 PRO A CA 1
ATOM 1394 C C . PRO A 1 183 ? 14.021 -20.617 -4.579 1.00 86.44 183 PRO A C 1
ATOM 1396 O O . PRO A 1 183 ? 13.250 -19.672 -4.421 1.00 86.44 183 PRO A O 1
ATOM 1399 N N . VAL A 1 184 ? 13.628 -21.883 -4.394 1.00 89.50 184 VAL A N 1
ATOM 1400 C CA . VAL A 1 184 ? 12.255 -22.253 -4.015 1.00 89.50 184 VAL A CA 1
ATOM 1401 C C . VAL A 1 184 ? 11.940 -21.781 -2.597 1.00 89.50 184 VAL A C 1
ATOM 1403 O O . VAL A 1 184 ? 10.862 -21.244 -2.352 1.00 89.50 184 VAL A O 1
ATOM 1406 N N . ALA A 1 185 ? 12.880 -21.923 -1.660 1.00 90.06 185 ALA A N 1
ATOM 1407 C CA . ALA A 1 185 ? 12.671 -21.502 -0.277 1.00 90.06 185 ALA A CA 1
ATOM 1408 C C . ALA A 1 185 ? 12.590 -19.968 -0.146 1.00 90.06 185 ALA A C 1
ATOM 1410 O O . ALA A 1 185 ? 11.759 -19.449 0.605 1.00 90.06 185 ALA A O 1
ATOM 1411 N N . VAL A 1 186 ? 13.392 -19.240 -0.931 1.00 90.50 186 VAL A N 1
ATOM 1412 C CA . VAL A 1 186 ? 13.307 -17.774 -1.062 1.00 90.50 186 VAL A CA 1
ATOM 1413 C C . VAL A 1 186 ? 11.956 -17.367 -1.636 1.00 90.50 186 VAL A C 1
ATOM 1415 O O . VAL A 1 186 ? 11.320 -16.453 -1.117 1.00 90.50 186 VAL A O 1
ATOM 1418 N N . TYR A 1 187 ? 11.484 -18.071 -2.666 1.00 90.62 187 TYR A N 1
ATOM 1419 C CA . TYR A 1 187 ? 10.197 -17.797 -3.295 1.00 90.62 187 TYR A CA 1
ATOM 1420 C C . TYR A 1 187 ? 9.017 -18.001 -2.336 1.00 90.62 187 TYR A C 1
ATOM 1422 O O . TYR A 1 187 ? 8.181 -17.110 -2.187 1.00 90.62 187 TYR A O 1
ATOM 1430 N N . VAL A 1 188 ? 8.982 -19.131 -1.621 1.00 93.19 188 VAL A N 1
ATOM 1431 C CA . VAL A 1 188 ? 7.953 -19.411 -0.605 1.00 93.19 188 VAL A CA 1
ATOM 1432 C C . VAL A 1 188 ? 7.987 -18.359 0.505 1.00 93.19 188 VAL A C 1
ATOM 1434 O O . VAL A 1 188 ? 6.940 -17.827 0.876 1.00 93.19 188 VAL A O 1
ATOM 1437 N N . SER A 1 189 ? 9.178 -17.993 0.986 1.00 93.56 189 SER A N 1
ATOM 1438 C CA . SER A 1 189 ? 9.342 -16.908 1.963 1.00 93.56 189 SER A CA 1
ATOM 1439 C C . SER A 1 189 ? 8.845 -15.569 1.402 1.00 93.56 189 SER A C 1
ATOM 1441 O O . SER A 1 189 ? 8.172 -14.816 2.100 1.00 93.56 189 SER A O 1
ATOM 1443 N N . GLY A 1 190 ? 9.077 -15.300 0.116 1.00 92.31 190 GLY A N 1
ATOM 1444 C CA . GLY A 1 190 ? 8.554 -14.134 -0.597 1.00 92.31 190 GLY A CA 1
ATOM 1445 C C . GLY A 1 190 ? 7.026 -14.070 -0.620 1.00 92.31 190 GLY A C 1
ATOM 1446 O O . GLY A 1 190 ? 6.460 -13.000 -0.394 1.00 92.31 190 GLY A O 1
ATOM 1447 N N . CYS A 1 191 ? 6.338 -15.202 -0.798 1.00 94.19 191 CYS A N 1
ATOM 1448 C CA . CYS A 1 191 ? 4.874 -15.260 -0.713 1.00 94.19 191 CYS A CA 1
ATOM 1449 C C . CYS A 1 191 ? 4.366 -14.826 0.671 1.00 94.19 191 CYS A C 1
ATOM 1451 O O . CYS A 1 191 ? 3.436 -14.018 0.759 1.00 94.19 191 CYS A O 1
ATOM 1453 N N . PHE A 1 192 ? 4.998 -15.298 1.750 1.00 95.50 192 PHE A N 1
ATOM 1454 C CA . PHE A 1 192 ? 4.658 -14.882 3.117 1.00 95.50 192 PHE A CA 1
ATOM 1455 C C . PHE A 1 192 ? 5.034 -13.422 3.399 1.00 95.50 192 PHE A C 1
ATOM 1457 O O . PHE A 1 192 ? 4.264 -12.708 4.045 1.00 95.50 192 PHE A O 1
ATOM 1464 N N . ALA A 1 193 ? 6.157 -12.940 2.858 1.00 94.69 193 ALA A N 1
ATOM 1465 C CA . ALA A 1 193 ? 6.559 -11.540 2.961 1.00 94.69 193 ALA A CA 1
ATOM 1466 C C . ALA A 1 193 ? 5.525 -10.613 2.303 1.00 94.69 193 ALA A C 1
ATOM 1468 O O . ALA A 1 193 ? 5.108 -9.615 2.898 1.00 94.69 193 ALA A O 1
ATOM 1469 N N . CYS A 1 194 ? 5.052 -10.966 1.103 1.00 92.50 194 CYS A N 1
ATOM 1470 C CA . CYS A 1 194 ? 3.962 -10.263 0.433 1.00 92.50 194 CYS A CA 1
ATOM 1471 C C . CYS A 1 194 ? 2.674 -10.326 1.259 1.00 92.50 194 CYS A C 1
ATOM 1473 O O . CYS A 1 194 ? 2.077 -9.279 1.520 1.00 92.50 194 CYS A O 1
ATOM 1475 N N . ALA A 1 195 ? 2.278 -11.512 1.726 1.00 94.81 195 ALA A N 1
ATOM 1476 C CA . ALA A 1 195 ? 1.081 -11.681 2.543 1.00 94.81 195 ALA A CA 1
ATOM 1477 C C . ALA A 1 195 ? 1.093 -10.793 3.793 1.00 94.81 195 ALA A C 1
ATOM 1479 O O . ALA A 1 195 ? 0.134 -10.056 4.026 1.00 94.81 195 ALA A O 1
ATOM 1480 N N . GLY A 1 196 ? 2.195 -10.784 4.546 1.00 94.62 196 GLY A N 1
ATOM 1481 C CA . GLY A 1 196 ? 2.369 -9.920 5.712 1.00 94.62 196 GLY A CA 1
ATOM 1482 C C . GLY A 1 196 ? 2.326 -8.434 5.355 1.00 94.62 196 GLY A C 1
ATOM 1483 O O . GLY A 1 196 ? 1.510 -7.686 5.894 1.00 94.62 196 GLY A O 1
ATOM 1484 N N . LYS A 1 197 ? 3.148 -7.996 4.392 1.00 92.44 197 LYS A N 1
ATOM 1485 C CA . LYS A 1 197 ? 3.279 -6.574 4.031 1.00 92.44 197 LYS A CA 1
ATOM 1486 C C . LYS A 1 197 ? 1.955 -5.970 3.553 1.00 92.44 197 LYS A C 1
ATOM 1488 O O . LYS A 1 197 ? 1.551 -4.911 4.032 1.00 92.44 197 LYS A O 1
ATOM 1493 N N . TYR A 1 198 ? 1.283 -6.624 2.604 1.00 92.38 198 TYR A N 1
ATOM 1494 C CA . TYR A 1 198 ? 0.037 -6.112 2.026 1.00 92.38 198 TYR A CA 1
ATOM 1495 C C . TYR A 1 198 ? -1.109 -6.126 3.050 1.00 92.38 198 TYR A C 1
ATOM 1497 O O . TYR A 1 198 ? -1.864 -5.155 3.135 1.00 92.38 198 TYR A O 1
ATOM 1505 N N . SER A 1 199 ? -1.201 -7.165 3.885 1.00 94.06 199 SER A N 1
ATOM 1506 C CA . SER A 1 199 ? -2.230 -7.250 4.931 1.00 94.06 199 SER A CA 1
ATOM 1507 C C . SER A 1 199 ? -2.040 -6.189 6.014 1.00 94.06 199 SER A C 1
ATOM 1509 O O . SER A 1 199 ? -3.002 -5.522 6.401 1.00 94.06 199 SER A O 1
ATOM 1511 N N . ALA A 1 200 ? -0.797 -5.975 6.463 1.00 93.31 200 ALA A N 1
ATOM 1512 C CA . ALA A 1 200 ? -0.468 -4.929 7.428 1.00 93.31 200 ALA A CA 1
ATOM 1513 C C . ALA A 1 200 ? -0.844 -3.539 6.899 1.00 93.31 200 ALA A C 1
ATOM 1515 O O . ALA A 1 200 ? -1.456 -2.753 7.621 1.00 93.31 200 ALA A O 1
ATOM 1516 N N . TYR A 1 201 ? -0.540 -3.249 5.629 1.00 90.44 201 TYR A N 1
ATOM 1517 C CA . TYR A 1 201 ? -0.872 -1.964 5.015 1.00 90.44 201 TYR A CA 1
ATOM 1518 C C . TYR A 1 201 ? -2.388 -1.729 4.921 1.00 90.44 201 TYR A C 1
ATOM 1520 O O . TYR A 1 201 ? -2.869 -0.666 5.319 1.00 90.44 201 TYR A O 1
ATOM 1528 N N . ALA A 1 202 ? -3.154 -2.725 4.461 1.00 91.12 202 ALA A N 1
ATOM 1529 C CA . ALA A 1 202 ? -4.615 -2.639 4.374 1.00 91.12 202 ALA A CA 1
ATOM 1530 C C . ALA A 1 202 ? -5.253 -2.321 5.738 1.00 91.12 202 ALA A C 1
ATOM 1532 O O . ALA A 1 202 ? -6.090 -1.420 5.863 1.00 91.12 202 ALA A O 1
ATOM 1533 N N . LEU A 1 203 ? -4.805 -3.032 6.775 1.00 92.00 203 LEU A N 1
ATOM 1534 C CA . LEU A 1 203 ? -5.256 -2.850 8.150 1.00 92.00 203 LEU A CA 1
ATOM 1535 C C . LEU A 1 203 ? -4.849 -1.492 8.724 1.00 92.00 203 LEU A C 1
ATOM 1537 O O . LEU A 1 203 ? -5.667 -0.845 9.376 1.00 92.00 203 LEU A O 1
ATOM 1541 N N . LEU A 1 204 ? -3.617 -1.043 8.471 1.00 90.62 204 LEU A N 1
ATOM 1542 C CA . LEU A 1 204 ? -3.100 0.231 8.970 1.00 90.62 204 LEU A CA 1
ATOM 1543 C C . LEU A 1 204 ? -3.919 1.410 8.435 1.00 90.62 204 LEU A C 1
ATOM 1545 O O . LEU A 1 204 ? -4.337 2.272 9.210 1.00 90.62 204 LEU A O 1
ATOM 1549 N N . ILE A 1 205 ? -4.208 1.427 7.131 1.00 89.69 205 ILE A N 1
ATOM 1550 C CA . ILE A 1 205 ? -5.020 2.477 6.500 1.00 89.69 205 ILE A CA 1
ATOM 1551 C C . ILE A 1 205 ? -6.454 2.465 7.046 1.00 89.69 205 ILE A C 1
ATOM 1553 O O . ILE A 1 205 ? -7.008 3.521 7.369 1.00 89.69 205 ILE A O 1
ATOM 1557 N N . ALA A 1 206 ? -7.052 1.283 7.207 1.00 88.38 206 ALA A N 1
ATOM 1558 C CA . ALA A 1 206 ? -8.384 1.157 7.790 1.00 88.38 206 ALA A CA 1
ATOM 1559 C C . ALA A 1 206 ? -8.430 1.614 9.259 1.00 88.38 206 ALA A C 1
ATOM 1561 O O . ALA A 1 206 ? -9.375 2.292 9.672 1.00 88.38 206 ALA A O 1
ATOM 1562 N N . TRP A 1 207 ? -7.406 1.279 10.047 1.00 89.38 207 TRP A N 1
ATOM 1563 C CA . TRP A 1 207 ? -7.295 1.667 11.452 1.00 89.38 207 TRP A CA 1
ATOM 1564 C C . TRP A 1 207 ? -7.086 3.176 11.613 1.00 89.38 207 TRP A C 1
ATOM 1566 O O . TRP A 1 207 ? -7.765 3.811 12.422 1.00 89.38 207 TRP A O 1
ATOM 1576 N N . LEU A 1 208 ? -6.245 3.783 10.772 1.00 88.62 208 LEU A N 1
ATOM 1577 C CA . LEU A 1 208 ? -6.073 5.235 10.697 1.00 88.62 208 LEU A CA 1
ATOM 1578 C C . LEU A 1 208 ? -7.402 5.940 10.392 1.00 88.62 208 LEU A C 1
ATOM 1580 O O . LEU A 1 208 ? -7.800 6.878 11.087 1.00 88.62 208 LEU A O 1
ATOM 1584 N N . ALA A 1 209 ? -8.129 5.456 9.382 1.00 84.62 209 ALA A N 1
ATOM 1585 C CA . ALA A 1 209 ? -9.416 6.017 8.985 1.00 84.62 209 ALA A CA 1
ATOM 1586 C C . ALA A 1 209 ? -10.505 5.871 10.064 1.00 84.62 209 ALA A C 1
ATOM 1588 O O . ALA A 1 209 ? -11.454 6.665 10.104 1.00 84.62 209 ALA A O 1
ATOM 1589 N N . LYS A 1 210 ? -10.385 4.864 10.934 1.00 83.06 210 LYS A N 1
ATOM 1590 C CA . LYS A 1 210 ? -11.261 4.638 12.089 1.00 83.06 210 LYS A CA 1
ATOM 1591 C C . LYS A 1 210 ? -10.953 5.589 13.247 1.00 83.06 210 LYS A C 1
ATOM 1593 O O . LYS A 1 210 ? -11.889 6.142 13.816 1.00 83.06 210 LYS A O 1
ATOM 1598 N N . ASN A 1 211 ? -9.677 5.816 13.557 1.00 83.50 211 ASN A N 1
ATOM 1599 C CA . ASN A 1 211 ? -9.262 6.600 14.728 1.00 83.50 211 ASN A CA 1
ATOM 1600 C C . ASN A 1 211 ? -9.354 8.121 14.535 1.00 83.50 211 ASN A C 1
ATOM 1602 O O . ASN A 1 211 ? -9.253 8.872 15.504 1.00 83.50 211 ASN A O 1
ATOM 1606 N N . LEU A 1 212 ? -9.538 8.598 13.302 1.00 84.56 212 LEU A N 1
ATOM 1607 C CA . LEU A 1 212 ? -9.639 10.026 13.011 1.00 84.56 212 LEU A CA 1
ATOM 1608 C C . LEU A 1 212 ? -11.094 10.488 12.878 1.00 84.56 212 LEU A C 1
ATOM 1610 O O . LEU A 1 212 ? -11.844 10.061 11.985 1.00 84.56 212 LEU A O 1
ATOM 1614 N N . SER A 1 213 ? -11.466 11.421 13.756 1.00 77.12 213 SER A N 1
ATOM 1615 C CA . SER A 1 213 ? -12.720 12.166 13.696 1.00 77.12 213 SER A CA 1
ATOM 1616 C C . SER A 1 213 ? -12.602 13.376 12.765 1.00 77.12 213 SER A C 1
ATOM 1618 O O . SER A 1 213 ? -11.546 13.996 12.622 1.00 77.12 213 SER A O 1
ATOM 1620 N N . GLY A 1 214 ? -13.713 13.710 12.109 1.00 82.19 214 GLY A N 1
ATOM 1621 C CA . GLY A 1 214 ? -13.781 14.807 11.148 1.00 82.19 214 GLY A CA 1
ATOM 1622 C C . GLY A 1 214 ? -13.326 14.418 9.739 1.00 82.19 214 GLY A C 1
ATOM 1623 O O . GLY A 1 214 ? -12.282 13.797 9.528 1.00 82.19 214 GLY A O 1
ATOM 1624 N N . ARG A 1 215 ? -14.122 14.833 8.746 1.00 83.12 215 ARG A N 1
ATOM 1625 C CA . ARG A 1 215 ? -13.874 14.570 7.319 1.00 83.12 215 ARG A CA 1
ATOM 1626 C C . ARG A 1 215 ? -12.482 15.045 6.892 1.00 83.12 215 ARG A C 1
ATOM 1628 O O . ARG A 1 215 ? -11.755 14.334 6.204 1.00 83.12 215 ARG A O 1
ATOM 1635 N N . ILE A 1 216 ? -12.100 16.232 7.361 1.00 86.88 216 ILE A N 1
ATOM 1636 C CA . ILE A 1 216 ? -10.877 16.926 6.962 1.00 86.88 216 ILE A CA 1
ATOM 1637 C C . ILE A 1 216 ? -9.621 16.183 7.411 1.00 86.88 216 ILE A C 1
ATOM 1639 O O . ILE A 1 216 ? -8.765 15.852 6.590 1.00 86.88 216 ILE A O 1
ATOM 1643 N N . ARG A 1 217 ? -9.544 15.904 8.716 1.00 88.12 217 ARG A N 1
ATOM 1644 C CA . ARG A 1 217 ? -8.390 15.263 9.356 1.00 88.12 217 ARG A CA 1
ATOM 1645 C C . ARG A 1 217 ? -8.156 13.869 8.790 1.00 88.12 217 ARG A C 1
ATOM 1647 O O . ARG A 1 217 ? -7.023 13.520 8.485 1.00 88.12 217 ARG A O 1
ATOM 1654 N N . ARG A 1 218 ? -9.236 13.112 8.571 1.00 88.69 218 ARG A N 1
ATOM 1655 C CA . ARG A 1 218 ? -9.167 11.782 7.958 1.00 88.69 218 ARG A CA 1
ATOM 1656 C C . ARG A 1 218 ? -8.613 11.828 6.536 1.00 88.69 218 ARG A C 1
ATOM 1658 O O . ARG A 1 218 ? -7.696 11.079 6.235 1.00 88.69 218 ARG A O 1
ATOM 1665 N N . SER A 1 219 ? -9.145 12.718 5.697 1.00 89.00 219 SER A N 1
ATOM 1666 C CA . SER A 1 219 ? -8.715 12.841 4.295 1.00 89.00 219 SER A CA 1
ATOM 1667 C C . SER A 1 219 ? -7.228 13.192 4.198 1.00 89.00 219 SER A C 1
ATOM 1669 O O . SER A 1 219 ? -6.492 12.570 3.442 1.00 89.00 219 SER A O 1
ATOM 1671 N N . LEU A 1 220 ? -6.783 14.158 5.011 1.00 92.75 220 LEU A N 1
ATOM 1672 C CA . LEU A 1 220 ? -5.384 14.584 5.072 1.00 92.75 220 LEU A CA 1
ATOM 1673 C C . LEU A 1 220 ? -4.462 13.456 5.529 1.00 92.75 220 LEU A C 1
ATOM 1675 O O . LEU A 1 220 ? -3.447 13.209 4.890 1.00 92.75 220 LEU A O 1
ATOM 1679 N N . ALA A 1 221 ? -4.822 12.759 6.606 1.00 91.38 221 ALA A N 1
ATOM 1680 C CA . ALA A 1 221 ? -3.995 11.685 7.136 1.00 91.38 221 ALA A CA 1
ATOM 1681 C C . ALA A 1 221 ? -3.887 10.510 6.161 1.00 91.38 221 ALA A C 1
ATOM 1683 O O . ALA A 1 221 ? -2.791 10.022 5.921 1.00 91.38 221 ALA A O 1
ATOM 1684 N N . VAL A 1 222 ? -5.003 10.092 5.552 1.00 91.69 222 VAL A N 1
ATOM 1685 C CA . VAL A 1 222 ? -5.001 9.033 4.534 1.00 91.69 222 VAL A CA 1
ATOM 1686 C C . VAL A 1 222 ? -4.133 9.440 3.344 1.00 91.69 222 VAL A C 1
ATOM 1688 O O . VAL A 1 222 ? -3.262 8.673 2.944 1.00 91.69 222 VAL A O 1
ATOM 1691 N N . ALA A 1 223 ? -4.316 10.649 2.807 1.00 92.94 223 ALA A N 1
ATOM 1692 C CA . ALA A 1 223 ? -3.522 11.139 1.683 1.00 92.94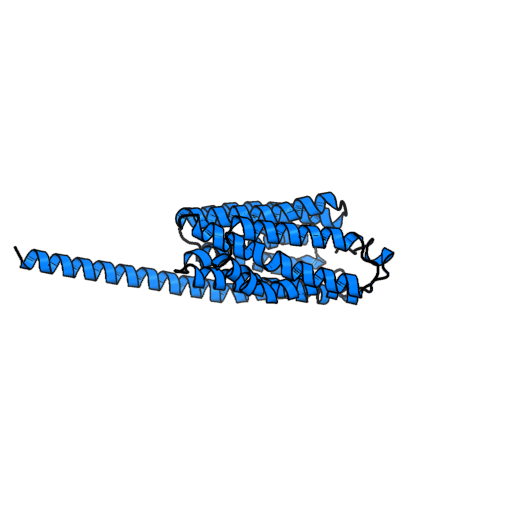 223 ALA A CA 1
ATOM 1693 C C . ALA A 1 223 ? -2.027 11.219 2.010 1.00 92.94 223 ALA A C 1
ATOM 1695 O O . ALA A 1 223 ? -1.200 10.797 1.208 1.00 92.94 223 ALA A O 1
ATOM 1696 N N . PHE A 1 224 ? -1.685 11.703 3.204 1.00 92.88 224 PHE A N 1
ATOM 1697 C CA . PHE A 1 224 ? -0.309 11.787 3.678 1.00 92.88 224 PHE A CA 1
ATOM 1698 C C . PHE A 1 224 ? 0.330 10.402 3.836 1.00 92.88 224 PHE A C 1
ATOM 1700 O O . PHE A 1 224 ? 1.416 10.166 3.313 1.00 92.88 224 PHE A O 1
ATOM 1707 N N . THR A 1 225 ? -0.351 9.458 4.495 1.00 90.31 225 THR A N 1
ATOM 1708 C CA . THR A 1 225 ? 0.158 8.091 4.687 1.00 90.31 225 THR A CA 1
ATOM 1709 C C . THR A 1 225 ? 0.343 7.364 3.360 1.00 90.31 225 THR A C 1
ATOM 1711 O O . THR A 1 225 ? 1.361 6.705 3.156 1.00 90.31 225 THR A O 1
ATOM 1714 N N . VAL A 1 226 ? -0.616 7.490 2.441 1.00 90.81 226 VAL A N 1
ATOM 1715 C CA . VAL A 1 226 ? -0.508 6.871 1.116 1.00 90.81 226 VAL A CA 1
ATOM 1716 C C . VAL A 1 226 ? 0.598 7.539 0.297 1.00 90.81 226 VAL A C 1
ATOM 1718 O O . VAL A 1 226 ? 1.389 6.832 -0.320 1.00 90.81 226 VAL A O 1
ATOM 1721 N N . GLY A 1 227 ? 0.690 8.872 0.324 1.00 90.69 227 GLY A N 1
ATOM 1722 C CA . GLY A 1 227 ? 1.726 9.636 -0.371 1.00 90.69 227 GLY A CA 1
ATOM 1723 C C . GLY A 1 227 ? 3.133 9.249 0.082 1.00 90.69 227 GLY A C 1
ATOM 1724 O O . GLY A 1 227 ? 3.947 8.861 -0.751 1.00 90.69 227 GLY A O 1
ATOM 1725 N N . LEU A 1 228 ? 3.404 9.255 1.393 1.00 88.88 228 LEU A N 1
ATOM 1726 C CA . LEU A 1 228 ? 4.699 8.822 1.940 1.00 88.88 228 LEU A CA 1
ATOM 1727 C C . LEU A 1 228 ? 5.044 7.375 1.572 1.00 88.88 228 LEU A C 1
ATOM 1729 O O . LEU A 1 228 ? 6.211 7.060 1.344 1.00 88.88 228 LEU A O 1
ATOM 1733 N N . GLY A 1 229 ? 4.037 6.503 1.465 1.00 85.44 229 GLY A N 1
ATOM 1734 C CA . GLY A 1 229 ? 4.221 5.121 1.021 1.00 85.44 229 GLY A CA 1
ATOM 1735 C C . GLY A 1 229 ? 4.847 4.992 -0.374 1.00 85.44 229 GLY A C 1
ATOM 1736 O O . GLY A 1 229 ? 5.470 3.972 -0.660 1.00 85.44 229 GLY A O 1
ATOM 1737 N N . GLN A 1 230 ? 4.750 6.024 -1.219 1.00 90.19 230 GLN A N 1
ATOM 1738 C CA . GLN A 1 230 ? 5.312 6.016 -2.572 1.00 90.19 230 GLN A CA 1
ATOM 1739 C C . GLN A 1 230 ? 6.812 6.311 -2.630 1.00 90.19 230 GLN A C 1
ATOM 1741 O O . GLN A 1 230 ? 7.441 6.024 -3.647 1.00 90.19 230 GLN A O 1
ATOM 1746 N N . ILE A 1 231 ? 7.420 6.815 -1.549 1.00 89.44 231 ILE A N 1
ATOM 1747 C CA . ILE A 1 231 ? 8.869 7.079 -1.501 1.00 89.44 231 ILE A CA 1
ATOM 1748 C C . ILE A 1 231 ? 9.659 5.796 -1.790 1.00 89.44 231 ILE A C 1
ATOM 1750 O O . ILE A 1 231 ? 10.641 5.827 -2.526 1.00 89.44 231 ILE A O 1
ATOM 1754 N N . GLY A 1 232 ? 9.189 4.651 -1.281 1.00 83.56 232 GLY A N 1
ATOM 1755 C CA . GLY A 1 232 ? 9.797 3.356 -1.582 1.00 83.56 232 GLY A CA 1
ATOM 1756 C C . GLY A 1 232 ? 9.810 3.055 -3.082 1.00 83.56 232 GLY A C 1
ATOM 1757 O O . GLY A 1 232 ? 10.845 2.662 -3.607 1.00 83.56 232 GLY A O 1
ATOM 1758 N N . GLY A 1 233 ? 8.703 3.313 -3.784 1.00 84.19 233 GLY A N 1
ATOM 1759 C CA . GLY A 1 233 ? 8.610 3.138 -5.237 1.00 84.19 233 GLY A CA 1
ATOM 1760 C C . GLY A 1 233 ? 9.514 4.089 -6.025 1.00 84.19 233 GLY A C 1
ATOM 1761 O O . GLY A 1 233 ? 10.061 3.696 -7.049 1.00 84.19 233 GLY A O 1
ATOM 1762 N N . ALA A 1 234 ? 9.737 5.307 -5.523 1.00 88.06 234 ALA A N 1
ATOM 1763 C CA . ALA A 1 234 ? 10.633 6.273 -6.155 1.00 88.06 234 ALA A CA 1
ATOM 1764 C C . ALA A 1 234 ? 12.117 5.878 -6.052 1.00 88.06 234 ALA A C 1
ATOM 1766 O O . ALA A 1 234 ? 12.897 6.196 -6.946 1.00 88.06 234 ALA A O 1
ATOM 1767 N N . ILE A 1 235 ? 12.517 5.202 -4.971 1.00 86.50 235 ILE A N 1
ATOM 1768 C CA . ILE A 1 235 ? 13.921 4.848 -4.707 1.00 86.50 235 ILE A CA 1
ATOM 1769 C C . ILE A 1 235 ? 14.258 3.443 -5.236 1.00 86.50 235 ILE A C 1
ATOM 1771 O O . ILE A 1 235 ? 15.388 3.198 -5.657 1.00 86.50 235 ILE A O 1
ATOM 1775 N N . LEU A 1 236 ? 13.289 2.521 -5.243 1.00 82.81 236 LEU A N 1
ATOM 1776 C CA . LEU A 1 236 ? 13.501 1.105 -5.562 1.00 82.81 236 LEU A CA 1
ATOM 1777 C C . LEU A 1 236 ? 14.235 0.840 -6.894 1.00 82.81 236 LEU A C 1
ATOM 1779 O O . LEU A 1 236 ? 15.164 0.029 -6.861 1.00 82.81 236 LEU A O 1
ATOM 1783 N N . PRO A 1 237 ? 13.916 1.513 -8.023 1.00 82.44 237 PRO A N 1
ATOM 1784 C CA . PRO A 1 237 ? 14.606 1.281 -9.299 1.00 82.44 237 PRO A CA 1
ATOM 1785 C C . PRO A 1 237 ? 16.115 1.554 -9.231 1.00 82.44 237 PRO A C 1
ATOM 1787 O O . PRO A 1 237 ? 16.904 0.900 -9.901 1.00 82.44 237 PRO A O 1
ATOM 1790 N N . PHE A 1 238 ? 16.545 2.476 -8.366 1.00 81.56 238 PHE A N 1
ATOM 1791 C CA . PHE A 1 238 ? 17.962 2.805 -8.191 1.00 81.56 238 PHE A CA 1
ATOM 1792 C C . PHE A 1 238 ? 18.701 1.830 -7.267 1.00 81.56 238 PHE A C 1
ATOM 1794 O O . PHE A 1 238 ? 19.915 1.666 -7.385 1.00 81.56 238 PHE A O 1
ATOM 1801 N N . ILE A 1 239 ? 17.982 1.185 -6.343 1.00 78.69 239 ILE A N 1
ATOM 1802 C CA . ILE A 1 239 ? 18.536 0.149 -5.455 1.00 78.69 239 ILE A CA 1
ATOM 1803 C C . ILE A 1 239 ? 18.697 -1.171 -6.221 1.00 78.69 239 ILE A C 1
ATOM 1805 O O . ILE A 1 239 ? 19.647 -1.926 -6.000 1.00 78.69 239 ILE A O 1
ATOM 1809 N N . MET A 1 240 ? 17.760 -1.454 -7.122 1.00 70.44 240 MET A N 1
ATOM 1810 C CA . MET A 1 240 ? 17.717 -2.661 -7.941 1.00 70.44 240 MET A CA 1
ATOM 1811 C C . MET A 1 240 ? 18.474 -2.435 -9.248 1.00 70.44 240 MET A C 1
ATOM 1813 O O . MET A 1 240 ? 17.881 -2.319 -10.310 1.00 70.44 240 MET A O 1
ATOM 1817 N N . ASN A 1 241 ? 19.799 -2.337 -9.145 1.00 66.06 241 ASN A N 1
ATOM 1818 C CA . ASN A 1 241 ? 20.699 -2.228 -10.292 1.00 66.06 241 ASN A CA 1
ATOM 1819 C C . ASN A 1 241 ? 21.312 -3.600 -10.636 1.00 66.06 241 ASN A C 1
ATOM 1821 O O . ASN A 1 241 ? 21.509 -4.415 -9.730 1.00 66.06 241 ASN A O 1
ATOM 1825 N N . ASP A 1 242 ? 21.697 -3.816 -11.898 1.00 59.28 242 ASP A N 1
ATOM 1826 C CA . ASP A 1 242 ? 22.262 -5.077 -12.427 1.00 59.28 242 ASP A CA 1
ATOM 1827 C C . ASP A 1 242 ? 23.466 -5.593 -11.613 1.00 59.28 242 ASP A C 1
ATOM 1829 O O . ASP A 1 242 ? 23.743 -6.786 -11.555 1.00 59.28 242 ASP A O 1
ATOM 1833 N N . LYS A 1 243 ? 24.167 -4.696 -10.905 1.00 59.31 243 LYS A N 1
ATOM 1834 C CA . LYS A 1 243 ? 25.301 -5.025 -10.023 1.00 59.31 243 LYS A CA 1
ATOM 1835 C C . LYS A 1 243 ? 24.947 -5.933 -8.840 1.00 59.31 243 LYS A C 1
ATOM 1837 O O . LYS A 1 243 ? 25.849 -6.546 -8.278 1.00 59.31 243 LYS A O 1
ATOM 1842 N N . ASN A 1 244 ? 23.677 -5.983 -8.443 1.00 62.00 244 ASN A N 1
ATOM 1843 C CA . ASN A 1 244 ? 23.204 -6.801 -7.325 1.00 62.00 244 ASN A CA 1
ATOM 1844 C C . ASN A 1 244 ? 22.641 -8.156 -7.788 1.00 62.00 244 ASN A C 1
ATOM 1846 O O . ASN A 1 244 ? 22.149 -8.924 -6.961 1.00 62.00 244 ASN A O 1
ATOM 1850 N N . GLU A 1 245 ? 22.701 -8.468 -9.087 1.00 58.75 245 GLU A N 1
ATOM 1851 C CA . GLU A 1 245 ? 22.272 -9.770 -9.594 1.00 58.75 245 GLU A CA 1
ATOM 1852 C C . GLU A 1 245 ? 23.324 -10.858 -9.312 1.00 58.75 245 GLU A C 1
ATOM 1854 O O . GLU A 1 245 ? 24.523 -10.621 -9.478 1.00 58.75 245 GLU A O 1
ATOM 1859 N N . PRO A 1 246 ? 22.917 -12.076 -8.904 1.00 61.66 246 PRO A N 1
ATOM 1860 C CA . PRO A 1 246 ? 21.551 -12.529 -8.601 1.00 61.66 246 PRO A CA 1
ATOM 1861 C C . PRO A 1 246 ? 21.131 -12.337 -7.126 1.00 61.66 246 PRO A C 1
ATOM 1863 O O . PRO A 1 246 ? 19.977 -12.590 -6.783 1.00 61.66 246 PRO A O 1
ATOM 1866 N N . ASN A 1 247 ? 22.051 -11.917 -6.252 1.00 68.06 247 ASN A N 1
ATOM 1867 C CA . ASN A 1 247 ? 21.880 -11.965 -4.799 1.00 68.06 247 ASN A CA 1
ATOM 1868 C C . ASN A 1 247 ? 21.405 -10.620 -4.230 1.00 68.06 247 ASN A C 1
ATOM 1870 O O . ASN A 1 247 ? 22.196 -9.746 -3.868 1.00 68.06 247 ASN A O 1
ATOM 1874 N N . PHE A 1 248 ? 20.091 -10.482 -4.057 1.00 76.88 248 PHE A N 1
ATOM 1875 C CA . PHE A 1 248 ? 19.454 -9.274 -3.517 1.00 76.88 248 PHE A CA 1
ATOM 1876 C C . PHE A 1 248 ? 19.431 -9.222 -1.982 1.00 76.88 248 PHE A C 1
ATOM 1878 O O . PHE A 1 248 ? 18.627 -8.499 -1.384 1.00 76.88 248 PHE A O 1
ATOM 1885 N N . ARG A 1 249 ? 20.330 -9.958 -1.319 1.00 81.88 249 ARG A N 1
ATOM 1886 C CA . ARG A 1 249 ? 20.412 -10.079 0.142 1.00 81.88 249 ARG A CA 1
ATOM 1887 C C . ARG A 1 249 ? 20.332 -8.745 0.884 1.00 81.88 249 ARG A C 1
ATOM 1889 O O . ARG A 1 249 ? 19.627 -8.651 1.887 1.00 81.88 249 ARG A O 1
ATOM 1896 N N . GLN A 1 250 ? 21.000 -7.704 0.384 1.00 82.00 250 GLN A N 1
ATOM 1897 C CA . GLN A 1 250 ? 20.955 -6.369 0.987 1.00 82.00 250 GLN A CA 1
ATOM 1898 C C . GLN A 1 250 ? 19.523 -5.815 1.052 1.00 82.00 250 GLN A C 1
ATOM 1900 O O . GLN A 1 250 ? 19.114 -5.289 2.083 1.00 82.00 250 GLN A O 1
ATOM 1905 N N . ILE A 1 251 ? 18.735 -5.993 -0.008 1.00 84.06 251 ILE A N 1
ATOM 1906 C CA . ILE A 1 251 ?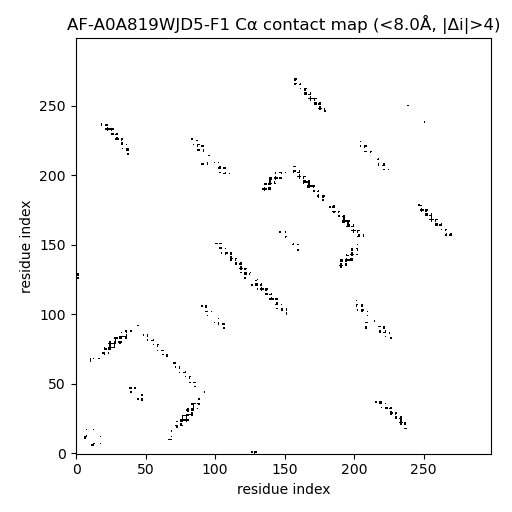 17.351 -5.513 -0.096 1.00 84.06 251 ILE A CA 1
ATOM 1907 C C . ILE A 1 251 ? 16.462 -6.252 0.905 1.00 84.06 251 ILE A C 1
ATOM 1909 O O . ILE A 1 251 ? 15.627 -5.632 1.571 1.00 84.06 251 ILE A O 1
ATOM 1913 N N . TYR A 1 252 ? 16.658 -7.563 1.048 1.00 88.88 252 TYR A N 1
ATOM 1914 C CA . TYR A 1 252 ? 15.918 -8.375 2.012 1.00 88.88 252 TYR A CA 1
ATOM 1915 C C . TYR A 1 252 ? 16.231 -7.959 3.453 1.00 88.88 252 TYR A C 1
ATOM 1917 O O . TYR A 1 252 ? 15.309 -7.755 4.242 1.00 88.88 252 TYR A O 1
ATOM 1925 N N . ILE A 1 253 ? 17.508 -7.730 3.782 1.00 88.69 253 ILE A N 1
ATOM 1926 C CA . ILE A 1 253 ? 17.925 -7.247 5.109 1.00 88.69 253 ILE A CA 1
ATOM 1927 C C . ILE A 1 253 ? 17.340 -5.862 5.388 1.00 88.69 253 ILE A C 1
ATOM 1929 O O . ILE A 1 253 ? 16.712 -5.664 6.428 1.00 88.69 253 ILE A O 1
ATOM 1933 N N . THR A 1 254 ? 17.490 -4.909 4.464 1.00 87.69 254 THR A N 1
ATOM 1934 C CA . THR A 1 254 ? 16.930 -3.561 4.631 1.00 87.69 254 THR A CA 1
ATOM 1935 C C . THR A 1 254 ? 15.415 -3.617 4.825 1.00 87.69 254 THR A C 1
ATOM 1937 O O . THR A 1 254 ? 14.890 -2.944 5.709 1.00 87.69 254 THR A O 1
ATOM 1940 N N . SER A 1 255 ? 14.710 -4.469 4.075 1.00 89.00 255 SER A N 1
ATOM 1941 C CA . SER A 1 255 ? 13.262 -4.656 4.229 1.00 89.00 255 SER A CA 1
ATOM 1942 C C . SER A 1 255 ? 12.896 -5.238 5.597 1.00 89.00 255 SER A C 1
ATOM 1944 O O . SER A 1 255 ? 11.969 -4.743 6.234 1.00 89.00 255 SER A O 1
ATOM 1946 N N . ALA A 1 256 ? 13.641 -6.231 6.093 1.00 90.81 256 ALA A N 1
ATOM 1947 C CA . ALA A 1 256 ? 13.427 -6.805 7.423 1.00 90.81 256 ALA A CA 1
ATOM 1948 C C . ALA A 1 256 ? 13.632 -5.764 8.539 1.00 90.81 256 ALA A C 1
ATOM 1950 O O . ALA A 1 256 ? 12.800 -5.652 9.442 1.00 90.81 256 ALA A O 1
ATOM 1951 N N . VAL A 1 257 ? 14.691 -4.954 8.444 1.00 91.12 257 VAL A N 1
ATOM 1952 C CA . VAL A 1 257 ? 14.977 -3.871 9.400 1.00 91.12 257 VAL A CA 1
ATOM 1953 C C . VAL A 1 257 ? 13.869 -2.822 9.381 1.00 91.12 257 VAL A C 1
ATOM 1955 O O . VAL A 1 257 ? 13.374 -2.438 10.438 1.00 91.12 257 VAL A O 1
ATOM 1958 N N . VAL A 1 258 ? 13.422 -2.395 8.198 1.00 90.19 258 VAL A N 1
ATOM 1959 C CA . VAL A 1 258 ? 12.320 -1.429 8.068 1.00 90.19 258 VAL A CA 1
ATOM 1960 C C . VAL A 1 258 ? 11.038 -1.967 8.711 1.00 90.19 258 VAL A C 1
ATOM 1962 O O . VAL A 1 258 ? 10.375 -1.231 9.441 1.00 90.19 258 VAL A O 1
ATOM 1965 N N . MET A 1 259 ? 10.707 -3.249 8.522 1.00 91.06 259 MET A N 1
ATOM 1966 C CA . MET A 1 259 ? 9.543 -3.863 9.180 1.00 91.06 259 MET A CA 1
ATOM 1967 C C . MET A 1 259 ? 9.681 -3.857 10.708 1.00 91.06 259 MET A C 1
ATOM 1969 O O . MET A 1 259 ? 8.732 -3.496 11.405 1.00 91.06 259 MET A O 1
ATOM 1973 N N . ALA A 1 260 ? 10.865 -4.176 11.240 1.00 88.69 260 ALA A N 1
ATOM 1974 C CA . ALA A 1 260 ? 11.125 -4.126 12.679 1.00 88.69 260 ALA A CA 1
ATOM 1975 C C . ALA A 1 260 ? 10.999 -2.700 13.246 1.00 88.69 260 ALA A C 1
ATOM 1977 O O . ALA A 1 260 ? 10.396 -2.503 14.302 1.00 88.69 260 ALA A O 1
ATOM 1978 N N . VAL A 1 261 ? 11.493 -1.694 12.520 1.00 90.25 261 VAL A N 1
ATOM 1979 C CA . VAL A 1 261 ? 11.386 -0.280 12.914 1.00 90.25 261 VAL A CA 1
ATOM 1980 C C . VAL A 1 261 ? 9.931 0.192 12.923 1.00 90.25 261 VAL A C 1
ATOM 1982 O O . VAL A 1 261 ? 9.545 0.920 13.831 1.00 90.25 261 VAL A O 1
ATOM 1985 N N . ILE A 1 262 ? 9.099 -0.240 11.968 1.00 88.00 262 ILE A N 1
ATOM 1986 C CA . ILE A 1 262 ? 7.670 0.133 11.890 1.00 88.00 262 ILE A CA 1
ATOM 1987 C C . ILE A 1 262 ? 6.823 -0.583 12.961 1.00 88.00 262 ILE A C 1
ATOM 1989 O O . ILE A 1 262 ? 5.767 -0.084 13.371 1.00 88.00 262 ILE A O 1
ATOM 1993 N N . MET A 1 263 ? 7.283 -1.725 13.475 1.00 88.56 263 MET A N 1
ATOM 1994 C CA . MET A 1 263 ? 6.588 -2.462 14.534 1.00 88.56 263 MET A CA 1
ATOM 1995 C C . MET A 1 263 ? 6.464 -1.641 15.827 1.00 88.56 263 MET A C 1
ATOM 1997 O O . MET A 1 263 ? 5.382 -1.577 16.414 1.00 88.56 263 MET A O 1
ATOM 2001 N N . PHE A 1 264 ? 7.541 -0.974 16.250 1.00 87.31 264 PHE A N 1
ATOM 2002 C CA . PHE A 1 264 ? 7.566 -0.188 17.488 1.00 87.31 264 PHE A CA 1
ATOM 2003 C C . PHE A 1 264 ? 6.505 0.932 17.538 1.00 87.31 264 PHE A C 1
ATOM 2005 O O . PHE A 1 264 ? 5.685 0.921 18.462 1.00 87.31 264 PHE A O 1
ATOM 2012 N N . PRO A 1 265 ? 6.423 1.865 16.563 1.00 87.38 265 PRO A N 1
ATOM 2013 C CA . PRO A 1 265 ? 5.397 2.902 16.572 1.00 87.38 265 PRO A CA 1
ATOM 2014 C C . PRO A 1 265 ? 3.985 2.319 16.449 1.00 87.38 265 PRO A C 1
ATOM 2016 O O . PRO A 1 265 ? 3.057 2.874 17.029 1.00 87.38 265 PRO A O 1
ATOM 2019 N N . THR A 1 266 ? 3.801 1.184 15.766 1.00 86.75 266 THR A N 1
ATOM 2020 C CA . THR A 1 266 ? 2.490 0.517 15.674 1.00 86.75 266 THR A CA 1
ATOM 2021 C C . THR A 1 266 ? 2.001 0.046 17.047 1.00 86.75 266 THR A C 1
ATOM 2023 O O . THR A 1 266 ? 0.861 0.322 17.432 1.00 86.75 266 THR A O 1
ATOM 2026 N N . LEU A 1 267 ? 2.865 -0.624 17.815 1.00 87.69 267 LEU A N 1
ATOM 2027 C CA . LEU A 1 267 ? 2.541 -1.083 19.168 1.00 87.69 267 LEU A CA 1
ATOM 2028 C C . LEU A 1 267 ? 2.359 0.088 20.137 1.00 87.69 267 LEU A C 1
ATOM 2030 O O . LEU A 1 267 ? 1.423 0.075 20.937 1.00 87.69 267 LEU A O 1
ATOM 2034 N N . LEU A 1 268 ? 3.184 1.131 20.018 1.00 87.12 268 LEU A N 1
ATOM 2035 C CA . LEU A 1 268 ? 3.037 2.359 20.799 1.00 87.12 268 LEU A CA 1
ATOM 2036 C C . LEU A 1 268 ? 1.683 3.033 20.535 1.00 87.12 268 LEU A C 1
ATOM 2038 O O . LEU A 1 268 ? 0.976 3.393 21.475 1.00 87.12 268 LEU A O 1
ATOM 2042 N N . LEU A 1 269 ? 1.277 3.155 19.267 1.00 85.56 269 LEU A N 1
ATOM 2043 C CA . LEU A 1 269 ? -0.035 3.690 18.901 1.00 85.56 269 LEU A CA 1
ATOM 2044 C C . LEU A 1 269 ? -1.173 2.834 19.466 1.00 85.56 269 LEU A C 1
ATOM 2046 O O . LEU A 1 269 ? -2.177 3.390 19.917 1.00 85.56 269 LEU A O 1
ATOM 2050 N N . ARG A 1 270 ? -1.025 1.500 19.496 1.00 87.38 270 ARG A N 1
ATOM 2051 C CA . ARG A 1 270 ? -2.028 0.616 20.110 1.00 87.38 270 ARG A CA 1
ATOM 2052 C C . ARG A 1 270 ? -2.108 0.867 21.609 1.00 87.38 270 ARG A C 1
ATOM 2054 O O . ARG A 1 270 ? -3.205 1.114 22.097 1.00 87.38 270 ARG A O 1
ATOM 2061 N N . PHE A 1 271 ? -0.975 0.900 22.303 1.00 86.19 271 PHE A N 1
ATOM 2062 C CA . PHE A 1 271 ? -0.916 1.187 23.735 1.00 86.19 271 PHE A CA 1
ATOM 2063 C C . PHE A 1 271 ? -1.585 2.525 24.083 1.00 86.19 271 PHE A C 1
ATOM 2065 O O . PHE A 1 271 ? -2.446 2.583 24.961 1.00 86.19 271 PHE A O 1
ATOM 2072 N N . ILE A 1 272 ? -1.277 3.586 23.328 1.00 85.81 272 ILE A N 1
ATOM 2073 C CA . ILE A 1 272 ? -1.918 4.899 23.493 1.00 85.81 272 ILE A CA 1
ATOM 2074 C C . ILE A 1 272 ? -3.428 4.807 23.234 1.00 85.81 272 ILE A C 1
ATOM 2076 O O . ILE A 1 272 ? -4.208 5.387 23.990 1.00 85.81 272 ILE A O 1
ATOM 2080 N N . SER A 1 273 ? -3.860 4.086 22.192 1.00 81.19 273 SER A N 1
ATOM 2081 C CA . SER A 1 273 ? -5.288 3.922 21.885 1.00 81.19 273 SER A CA 1
ATOM 2082 C C . SER A 1 273 ? -6.043 3.204 23.005 1.00 81.19 273 SER A C 1
ATOM 2084 O O . SER A 1 273 ? -7.073 3.701 23.448 1.00 81.19 273 SER A O 1
ATOM 2086 N N . THR A 1 274 ? -5.489 2.113 23.539 1.00 84.06 274 THR A N 1
ATOM 2087 C CA . THR A 1 274 ? -6.085 1.346 24.639 1.00 84.06 274 THR A CA 1
ATOM 2088 C C . THR A 1 274 ? -6.172 2.184 25.913 1.00 84.06 274 THR A C 1
ATOM 2090 O O . THR A 1 274 ? -7.186 2.153 26.605 1.00 84.06 274 THR A O 1
ATOM 2093 N N . ASN A 1 275 ? -5.143 2.979 26.221 1.00 84.06 275 ASN A N 1
ATOM 2094 C CA . ASN A 1 275 ? -5.172 3.857 27.392 1.00 84.06 275 ASN A CA 1
ATOM 2095 C C . ASN A 1 275 ? -6.233 4.954 27.254 1.00 84.06 275 ASN A C 1
ATOM 2097 O O . ASN A 1 275 ? -6.951 5.227 28.211 1.00 84.06 275 ASN A O 1
ATOM 2101 N N . ARG A 1 276 ? -6.402 5.532 26.057 1.00 81.88 276 ARG A N 1
ATOM 2102 C CA . ARG A 1 276 ? -7.473 6.506 25.783 1.00 81.88 276 ARG A CA 1
ATOM 2103 C C . ARG A 1 276 ? -8.867 5.891 25.899 1.00 81.88 276 ARG A C 1
ATOM 2105 O O . ARG A 1 276 ? -9.764 6.536 26.438 1.00 81.88 276 ARG A O 1
ATOM 2112 N N . GLU A 1 277 ? -9.051 4.663 25.416 1.00 81.75 277 GLU A N 1
ATOM 2113 C CA . GLU A 1 277 ? -10.309 3.916 25.554 1.00 81.75 277 GLU A CA 1
ATOM 2114 C C . GLU A 1 277 ? -10.651 3.702 27.038 1.00 81.75 277 GLU A C 1
ATOM 2116 O O . GLU A 1 277 ? -11.762 4.023 27.460 1.00 81.75 277 GLU A O 1
ATOM 2121 N N . LYS A 1 278 ? -9.674 3.274 27.849 1.00 84.06 278 LYS A N 1
ATOM 2122 C CA . LYS A 1 278 ? -9.836 3.102 29.303 1.00 84.06 278 LYS A CA 1
ATOM 2123 C C . LYS A 1 278 ? -10.174 4.410 30.022 1.00 84.06 278 LYS A C 1
ATOM 2125 O O . LYS A 1 278 ? -11.139 4.439 30.776 1.00 84.06 278 LYS A O 1
ATOM 2130 N N . SER A 1 279 ? -9.437 5.496 29.771 1.00 81.25 279 SER A N 1
ATOM 2131 C CA . SER A 1 279 ? -9.716 6.802 30.395 1.00 81.25 279 SER A CA 1
ATOM 2132 C C . SER A 1 279 ? -11.109 7.332 30.048 1.00 81.25 279 SER A C 1
ATOM 2134 O O . SER A 1 279 ? -11.787 7.892 30.901 1.00 81.25 279 SER A O 1
ATOM 2136 N N . THR A 1 280 ? -11.564 7.129 28.809 1.00 82.31 280 THR A N 1
ATOM 2137 C CA . THR A 1 280 ? -12.905 7.562 28.385 1.00 82.31 280 THR A CA 1
ATOM 2138 C C . THR A 1 280 ? -14.004 6.762 29.087 1.00 82.31 280 THR A C 1
ATOM 2140 O O . THR A 1 280 ? -15.015 7.336 29.484 1.00 82.31 280 THR A O 1
ATOM 2143 N N . ALA A 1 281 ? -13.800 5.453 29.267 1.00 82.31 281 ALA A N 1
ATOM 2144 C CA . ALA A 1 281 ? -14.735 4.594 29.987 1.00 82.31 281 ALA A CA 1
ATOM 2145 C C . ALA A 1 281 ? -14.854 4.992 31.466 1.00 82.31 281 ALA A C 1
ATOM 2147 O O . ALA A 1 281 ? -15.968 5.115 31.961 1.00 82.31 281 ALA A O 1
ATOM 2148 N N . ILE A 1 282 ? -13.726 5.265 32.133 1.00 85.88 282 ILE A N 1
ATOM 2149 C CA . ILE A 1 282 ? -13.702 5.731 33.530 1.00 85.88 282 ILE A CA 1
ATOM 2150 C C . ILE A 1 282 ? -14.491 7.037 33.672 1.00 85.88 282 ILE A C 1
ATOM 2152 O O . ILE A 1 282 ? -15.423 7.099 34.468 1.00 85.88 282 ILE A O 1
ATOM 2156 N N . ASN A 1 283 ? -14.202 8.038 32.833 1.00 86.00 283 ASN A N 1
ATOM 2157 C CA . ASN A 1 283 ? -14.912 9.320 32.869 1.00 86.00 283 ASN A CA 1
ATOM 2158 C C . ASN A 1 283 ? -16.426 9.158 32.648 1.00 86.00 283 ASN A C 1
ATOM 2160 O O . ASN A 1 283 ? -17.216 9.868 33.262 1.00 86.00 283 ASN A O 1
ATOM 2164 N N . HIS A 1 284 ? -16.850 8.245 31.766 1.00 83.75 284 HIS A N 1
ATOM 2165 C CA . HIS A 1 284 ? -18.273 7.994 31.531 1.00 83.75 284 HIS A CA 1
ATOM 2166 C C . HIS A 1 284 ? -18.949 7.376 32.762 1.00 83.75 284 HIS A C 1
ATOM 2168 O O . HIS A 1 284 ? -20.052 7.784 33.116 1.00 83.75 284 HIS A O 1
ATOM 2174 N N . THR A 1 285 ? -18.292 6.427 33.432 1.00 85.88 285 THR A N 1
ATOM 2175 C CA . THR A 1 285 ? -18.795 5.836 34.680 1.00 85.88 285 THR A CA 1
ATOM 2176 C C . THR A 1 285 ? -18.898 6.883 35.789 1.00 85.88 285 THR A C 1
ATOM 2178 O O . THR A 1 285 ? -19.948 6.986 36.413 1.00 85.88 285 THR A O 1
ATOM 2181 N N . GLU A 1 286 ? -17.879 7.731 35.968 1.00 86.88 286 GLU A N 1
ATOM 2182 C CA . GLU A 1 286 ? -17.901 8.814 36.966 1.00 86.88 286 GLU A CA 1
ATOM 2183 C C . GLU A 1 286 ? -19.038 9.820 36.725 1.00 86.88 286 GLU A C 1
ATOM 2185 O O . GLU A 1 286 ? -19.653 10.323 37.667 1.00 86.88 286 GLU A O 1
ATOM 2190 N N . VAL A 1 287 ? -19.337 10.133 35.459 1.00 86.62 287 VAL A N 1
ATOM 2191 C CA . VAL A 1 287 ? -20.459 11.014 35.101 1.00 86.62 287 VAL A CA 1
ATOM 2192 C C . VAL A 1 287 ? -21.802 10.362 35.435 1.00 86.62 287 VAL A C 1
ATOM 2194 O O . VAL A 1 287 ? -22.682 11.045 35.957 1.00 86.62 287 VAL A O 1
ATOM 2197 N N . LEU A 1 288 ? -21.963 9.062 35.170 1.00 86.69 288 LEU A N 1
ATOM 2198 C CA . LEU A 1 288 ? -23.183 8.323 35.510 1.00 86.69 288 LEU A CA 1
ATOM 2199 C C . LEU A 1 288 ? -23.385 8.212 37.025 1.00 86.69 288 LEU A C 1
ATOM 2201 O O . LEU A 1 288 ? -24.495 8.428 37.503 1.00 86.69 288 LEU A O 1
ATOM 2205 N N . GLU A 1 289 ? -22.325 7.937 37.787 1.00 88.69 289 GLU A N 1
ATOM 2206 C CA . GLU A 1 289 ? -22.384 7.902 39.254 1.00 88.69 289 GLU A CA 1
ATOM 2207 C C . GLU A 1 289 ? -22.788 9.261 39.831 1.00 88.69 289 GLU A C 1
ATOM 2209 O O . GLU A 1 289 ? -23.681 9.335 40.676 1.00 88.69 289 GLU A O 1
ATOM 2214 N N . LYS A 1 290 ? -22.210 10.359 39.321 1.00 86.88 290 LYS A N 1
ATOM 2215 C CA . LYS A 1 290 ? -22.625 11.713 39.715 1.00 86.88 290 LYS A CA 1
ATOM 2216 C C . LYS A 1 290 ? -24.082 11.992 39.356 1.00 86.88 290 LYS A C 1
ATOM 2218 O O . LYS A 1 290 ? -24.808 12.511 40.198 1.00 86.88 290 LYS A O 1
ATOM 2223 N N . ALA A 1 291 ? -24.525 11.639 38.150 1.00 83.44 291 ALA A N 1
ATOM 2224 C CA . ALA A 1 291 ? -25.910 11.845 37.727 1.00 83.44 291 ALA A CA 1
ATOM 2225 C C . ALA A 1 291 ? -26.910 11.083 38.613 1.00 83.44 291 ALA A C 1
ATOM 2227 O O . ALA A 1 291 ? -27.909 11.663 39.036 1.00 83.44 291 ALA A O 1
ATOM 2228 N N . ASN A 1 292 ? -26.606 9.828 38.954 1.00 85.12 292 ASN A N 1
ATOM 2229 C CA . ASN A 1 292 ? -27.442 9.013 39.835 1.00 85.12 292 ASN A CA 1
ATOM 2230 C C . ASN A 1 292 ? -27.474 9.577 41.263 1.00 85.12 292 ASN A C 1
ATOM 2232 O O . ASN A 1 292 ? -28.549 9.717 41.830 1.00 85.12 292 ASN A O 1
ATOM 2236 N N . SER A 1 293 ? -26.331 10.015 41.805 1.00 82.56 293 SER A N 1
ATOM 2237 C CA . SER A 1 293 ? -26.276 10.614 43.150 1.00 82.56 293 SER A CA 1
ATOM 2238 C C . SER A 1 293 ? -27.107 11.898 43.293 1.00 82.56 293 SER A C 1
ATOM 2240 O O . SER A 1 293 ? -27.679 12.151 44.349 1.00 82.56 293 SER A O 1
ATOM 2242 N N . VAL A 1 294 ? -27.208 12.707 42.230 1.00 81.44 294 VAL A N 1
ATOM 2243 C CA . VAL A 1 294 ? -28.053 13.913 42.207 1.00 81.44 294 VAL A CA 1
ATOM 2244 C C . VAL A 1 294 ? -29.533 13.549 42.117 1.00 81.44 294 VAL A C 1
ATOM 2246 O O . VAL A 1 294 ? -30.350 14.212 42.747 1.00 81.44 294 VAL A O 1
ATOM 2249 N N . HIS A 1 295 ? -29.878 12.507 41.358 1.00 78.44 295 HIS A N 1
ATOM 2250 C CA . HIS A 1 295 ? -31.250 12.012 41.276 1.00 78.44 295 HIS A CA 1
ATOM 2251 C C . HIS A 1 295 ? -31.729 11.456 42.623 1.00 78.44 295 HIS A C 1
ATOM 2253 O O . HIS A 1 295 ? -32.803 11.834 43.082 1.00 78.44 295 HIS A O 1
ATOM 2259 N N . ASP A 1 296 ? -30.899 10.653 43.291 1.00 77.38 296 ASP A N 1
ATOM 2260 C CA . ASP A 1 296 ? -31.208 10.081 44.606 1.00 77.38 296 ASP A CA 1
ATOM 2261 C C . ASP A 1 296 ? -31.324 11.157 45.699 1.00 77.38 296 ASP A C 1
ATOM 2263 O O . ASP A 1 296 ? -32.090 10.997 46.639 1.00 77.38 296 ASP A O 1
ATOM 2267 N N . ALA A 1 297 ? -30.604 12.278 45.574 1.00 74.00 297 ALA A N 1
ATOM 2268 C CA . ALA A 1 297 ? -30.712 13.411 46.499 1.00 74.00 297 ALA A CA 1
ATOM 2269 C C . ALA A 1 297 ? -31.963 14.290 46.278 1.00 74.00 297 ALA A C 1
ATOM 2271 O O . ALA A 1 297 ? -32.226 15.182 47.086 1.00 74.00 297 ALA A O 1
ATOM 2272 N N . GLN A 1 298 ? -32.696 14.099 45.175 1.00 67.56 298 GLN A N 1
ATOM 2273 C CA . GLN A 1 298 ? -33.916 14.846 44.834 1.00 67.56 298 GLN A CA 1
ATOM 2274 C C . GLN A 1 298 ? -35.217 14.094 45.170 1.00 67.56 298 GLN A C 1
ATOM 2276 O O . GLN A 1 298 ? -36.292 14.683 45.029 1.00 67.56 298 GLN A O 1
ATOM 2281 N N . ILE A 1 299 ? -35.125 12.829 45.591 1.00 64.75 299 ILE A N 1
ATOM 2282 C CA . ILE A 1 299 ? -36.236 11.963 46.027 1.00 64.75 299 ILE A CA 1
ATOM 2283 C C . ILE A 1 299 ? -36.295 11.954 47.556 1.00 64.75 299 ILE A C 1
ATOM 2285 O O . ILE A 1 299 ? -37.426 12.010 48.089 1.00 64.75 299 ILE A O 1
#

Sequence (299 aa):
YVKHTGLNDDLGVSVAEDNWAVSLVYLGYLIFAIPSTLLLRYVDTNIYFSVIMLAWGLINVSMGFIKTVPQLLALRFLLGMTIAGFFPGMITYLSQCYPVKQRTIRIAVFYAAGIISGAIGGILVSAQGQLMSIPPYVCACVFAIIGSFSATSFNEHGYHVAFFIIIAGVSFALMAILDTVSPVAVYVSGCFACAGKYSAYALLIAWLAKNLSGRIRRSLAVAFTVGLGQIGGAILPFIMNDKNEPNFRQIYITSAVVMAVIMFPTLLLRFISTNREKSTAINHTEVLEKANSVHDAQI

Nearest PDB structures (foldseek):
  6e9o-assembly2_A  TM=7.976E-01  e=1.533E-04  Escherichia coli
  9b3k-assembly1_Z  TM=7.080E-01  e=1.573E-03  Staphylococcus aureus
  8vzo-assembly1_A  TM=6.958E-01  e=2.948E-02  Mus musculus
  8qcz-assembly1_A  TM=6.626E-01  e=3.987E-02  Homo sapiens

Radius of gyration: 22.55 Å; Cα contacts (8 Å, |Δi|>4): 362; chains: 1; bounding box: 62×44×76 Å

Organism: NCBI:txid392033

InterPro domains:
  IPR011701 Major facilitator superfamily [PF07690] (7-146)
  IPR036259 MFS transporter superfamily [G3DSA:1.20.1250.20] (2-158)
  IPR036259 MFS transporter superfamily [SSF103473] (7-126)
  IPR036259 MFS transporter superfamily [SSF103473] (128-271)

pLDDT: mean 86.67, std 9.77, range [38.91, 95.75]

Secondary structure (DSSP, 8-state):
----TTHHHHHT--HHHHHHHHHHHHHHHHHHHHHHHHHTTTS-HHHHHHHHHHHHHHHHHHHTT--SHHHHHHHHHHHHHHHTTHHHHHHHHHHHHS-HHHHHHHHHHHHHHHHHHHHHHHHHH--HHHHTTHHHHHHHHHHHHHHHHHHHHHT-HHHHHHHHHHHHHHHHHHHHHHTTT-HHHHHHHHHHHHHHHHHHHHHHHHHHHHH--SHHHHHHHHHHHHHHHTHHHHHHHHHS-GGG-S--HHHHHHHHHHHHHHHHHHHHHHHHHHHHHHHHHHHHHHHHHHHHHHHHTT-